Protein AF-A0A956TMK7-F1 (afdb_monomer_lite)

Foldseek 3Di:
DDDQDPVNLVVLLVLLVCLLPPPDPVSNLVSLLVSLVSLCVSVVNPPVSSVVSLVVSLVVCVVVVNPVSSVVSVVSNVVSVVVVVVVVCVVPPPPDPDDPDDDDDDDDDDDDDDDDDDDDDDDDDDDDDDDDDPDPPDDPPDDQFDFFAEKAAEDQDVVVVVCCCCPVLVWDFLAWDDDPPKTKTWTDSDPGHIYIYIHVHDHPAIETETEGQDAVVSVVVVVVVVFDFPDDQDDDQFFTKTWGADPVRRIYMYTYGDPPRDSNVRHDPPPDDD

Sequence (274 aa):
MPTVDEQQKSELMSLTHQAIQADSPEGSQELYRKLVEMLFQICNKNQKEIAAELQNLSKALESLGKDEDAIEFKQRTCAVMLEISMEERRRNRPASPAAVASPPAASPPAASPPAPPAPTTNGARSKIIGTPSQSMETHKHALPFARLVYLYMGTTDYEATLAYYRDVLMGEEVWTFERFGARVTAFMLSHGPLVLISDHRRKASCQPVFEVDDLEDTARRLSQRGWKPVSGPFGTPNGEAYSFEDPSGNLLAIFEADPKSTDRSYFDPTGNDA

Structure (mmCIF, N/CA/C/O backbone):
data_AF-A0A956TMK7-F1
#
_entry.id   AF-A0A956TMK7-F1
#
loop_
_atom_site.group_PDB
_atom_site.id
_atom_site.type_symbol
_atom_site.label_atom_id
_atom_site.label_alt_id
_atom_site.label_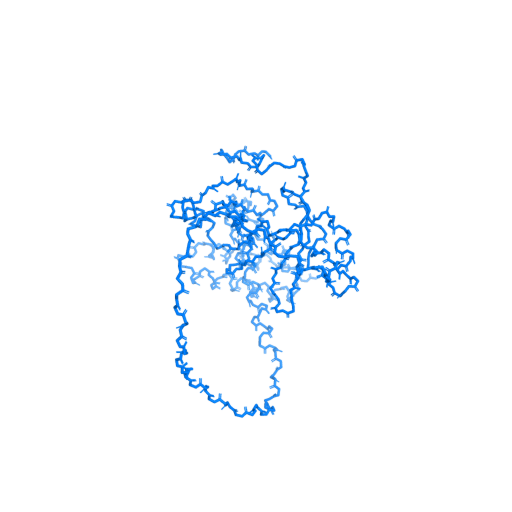comp_id
_atom_site.label_asym_id
_atom_site.label_entity_id
_atom_site.label_seq_id
_atom_site.pdbx_PDB_ins_code
_atom_site.Cartn_x
_atom_site.Cartn_y
_atom_site.Cartn_z
_atom_site.occupancy
_atom_site.B_iso_or_equiv
_atom_site.auth_seq_id
_atom_site.auth_comp_id
_atom_site.auth_asym_id
_atom_site.auth_atom_id
_atom_site.pdbx_PDB_model_num
ATOM 1 N N . MET A 1 1 ? 23.199 19.618 29.679 1.00 46.50 1 MET A N 1
ATOM 2 C CA . MET A 1 1 ? 22.496 19.808 28.393 1.00 46.50 1 MET A CA 1
ATOM 3 C C . MET A 1 1 ? 21.408 20.829 28.638 1.00 46.50 1 MET A C 1
ATOM 5 O O . MET A 1 1 ? 20.827 20.742 29.716 1.00 46.50 1 MET A O 1
ATOM 9 N N . PRO A 1 2 ? 21.212 21.831 27.766 1.00 50.81 2 PRO A N 1
ATOM 10 C CA . PRO A 1 2 ? 20.187 22.839 27.993 1.00 50.81 2 PRO A CA 1
ATOM 11 C C . PRO A 1 2 ? 18.827 22.145 27.909 1.00 50.81 2 PRO A C 1
ATOM 13 O O . PRO A 1 2 ? 18.405 21.695 26.853 1.00 50.81 2 PRO A O 1
ATOM 16 N N . THR A 1 3 ? 18.205 21.946 29.061 1.00 62.75 3 THR A N 1
ATOM 17 C CA . THR A 1 3 ? 16.826 21.479 29.168 1.00 62.75 3 THR A CA 1
ATOM 18 C C . THR A 1 3 ? 15.917 22.636 28.799 1.00 62.75 3 THR A C 1
ATOM 20 O O . THR A 1 3 ? 16.163 23.745 29.274 1.00 62.75 3 THR A O 1
ATOM 23 N N . VAL A 1 4 ? 14.881 22.376 27.999 1.00 73.00 4 VAL A N 1
ATOM 24 C CA . VAL A 1 4 ? 13.831 23.364 27.720 1.00 73.00 4 VAL A CA 1
ATOM 25 C C . VAL A 1 4 ? 13.303 23.889 29.051 1.00 73.00 4 VAL A C 1
ATOM 27 O O . VAL A 1 4 ? 12.909 23.099 29.918 1.00 73.00 4 VAL A O 1
ATOM 30 N N . ASP A 1 5 ? 13.375 25.202 29.249 1.00 84.00 5 ASP A N 1
ATOM 31 C CA . ASP A 1 5 ? 12.935 25.815 30.497 1.00 84.00 5 ASP A CA 1
ATOM 32 C C . ASP A 1 5 ? 11.398 25.879 30.574 1.00 84.00 5 ASP A C 1
ATOM 34 O O . ASP A 1 5 ? 10.683 25.680 29.590 1.00 84.00 5 ASP A O 1
ATOM 38 N N . GLU A 1 6 ? 10.856 26.103 31.772 1.00 83.12 6 GLU A N 1
ATOM 39 C CA . GLU A 1 6 ? 9.399 26.103 31.982 1.00 83.12 6 GLU A CA 1
ATOM 40 C C . GLU A 1 6 ? 8.679 27.221 31.211 1.00 83.12 6 GLU A C 1
ATOM 42 O O . GLU A 1 6 ? 7.515 27.068 30.837 1.00 83.12 6 GLU A O 1
ATOM 47 N N . GLN A 1 7 ? 9.368 28.327 30.916 1.00 86.69 7 GLN A N 1
ATOM 48 C CA . GLN A 1 7 ? 8.795 29.420 30.138 1.00 86.69 7 GLN A CA 1
ATOM 49 C C . GLN A 1 7 ? 8.643 29.011 28.667 1.00 86.69 7 GLN A C 1
ATOM 51 O O . GLN A 1 7 ? 7.569 29.180 28.091 1.00 86.69 7 GLN A O 1
ATOM 56 N N . GLN A 1 8 ? 9.675 28.393 28.094 1.00 89.12 8 GLN A N 1
ATOM 57 C CA . GLN A 1 8 ? 9.670 27.844 26.740 1.00 89.12 8 GLN A CA 1
ATOM 58 C C . GLN A 1 8 ? 8.631 26.730 26.577 1.00 89.12 8 GLN A C 1
ATOM 60 O O . GLN A 1 8 ? 7.925 26.690 25.571 1.00 89.12 8 GLN A O 1
ATOM 65 N N . LYS A 1 9 ? 8.477 25.846 27.572 1.00 86.69 9 LYS A N 1
ATOM 66 C CA . LYS A 1 9 ? 7.430 24.809 27.547 1.00 86.69 9 LYS A CA 1
ATOM 67 C C . LYS A 1 9 ? 6.026 25.403 27.544 1.00 86.69 9 LYS A C 1
ATOM 69 O O . LYS A 1 9 ? 5.170 24.941 26.792 1.00 86.69 9 LYS A O 1
ATOM 74 N N . SER A 1 10 ? 5.789 26.428 28.362 1.00 88.75 10 SER A N 1
ATOM 75 C CA . SER A 1 10 ? 4.505 27.133 28.399 1.00 88.75 10 SER A CA 1
ATOM 76 C C . SER A 1 10 ? 4.195 27.806 27.058 1.00 88.75 10 SER A C 1
ATOM 78 O O . SER A 1 10 ? 3.078 27.709 26.549 1.00 88.75 10 SER A O 1
ATOM 80 N N . GLU A 1 11 ? 5.201 28.419 26.430 1.00 93.06 11 GLU A N 1
ATOM 81 C CA . GLU A 1 11 ? 5.063 29.031 25.108 1.00 93.06 11 GLU A CA 1
ATOM 82 C C . GLU A 1 11 ? 4.776 27.989 24.015 1.00 93.06 11 GLU A C 1
ATOM 84 O O . GLU A 1 11 ? 3.852 28.175 23.221 1.00 93.06 11 GLU A O 1
ATOM 89 N N . LEU A 1 12 ? 5.486 26.854 24.020 1.00 93.50 12 LEU A N 1
ATOM 90 C CA . LEU A 1 12 ? 5.226 25.724 23.122 1.00 93.50 12 LEU A CA 1
ATOM 91 C C . LEU A 1 12 ? 3.801 25.180 23.282 1.00 93.50 12 LEU A C 1
ATOM 93 O O . LEU A 1 12 ? 3.125 24.930 22.283 1.00 93.50 12 LEU A O 1
ATOM 97 N N . MET A 1 13 ? 3.319 25.028 24.517 1.00 91.81 13 MET A N 1
ATOM 98 C CA . MET A 1 13 ? 1.951 24.574 24.789 1.00 91.81 13 MET A CA 1
ATOM 99 C C . MET A 1 13 ? 0.900 25.593 24.346 1.00 91.81 13 MET A C 1
ATOM 101 O O . MET A 1 13 ? -0.109 25.221 23.751 1.00 91.81 13 MET A O 1
ATOM 105 N N . SER A 1 14 ? 1.139 26.884 24.579 1.00 93.50 14 SER A N 1
ATOM 106 C CA . SER A 1 14 ? 0.247 27.951 24.116 1.00 93.50 14 SER A CA 1
ATOM 107 C C . SER A 1 14 ? 0.130 27.956 22.592 1.00 93.50 14 SER A C 1
ATOM 109 O O . SER A 1 14 ? -0.973 27.997 22.046 1.00 93.50 14 SER A O 1
ATOM 111 N N . LEU A 1 15 ? 1.263 27.846 21.898 1.00 93.81 15 LEU A N 1
ATOM 112 C CA . LEU A 1 15 ? 1.305 27.806 20.443 1.00 93.81 15 LEU A CA 1
ATOM 113 C C . LEU A 1 15 ? 0.659 26.526 19.891 1.00 93.81 15 LEU A C 1
ATOM 115 O O . LEU A 1 15 ? -0.049 26.584 18.891 1.00 93.81 15 LEU A O 1
ATOM 119 N N . THR A 1 16 ? 0.834 25.398 20.583 1.00 93.25 16 THR A N 1
ATOM 120 C CA . THR A 1 16 ? 0.148 24.132 20.285 1.00 93.25 16 THR A CA 1
ATOM 121 C C . THR A 1 16 ? -1.368 24.308 20.321 1.00 93.25 16 THR A C 1
ATOM 123 O O . THR A 1 16 ? -2.051 23.976 19.355 1.00 93.25 16 THR A O 1
ATOM 126 N N . HIS A 1 17 ? -1.904 24.887 21.398 1.00 91.94 17 HIS A N 1
ATOM 127 C CA . HIS A 1 17 ? -3.341 25.124 21.521 1.00 91.94 17 HIS A CA 1
ATOM 128 C C . HIS A 1 17 ? -3.877 26.082 20.457 1.00 91.94 17 HIS A C 1
ATOM 130 O O . HIS A 1 17 ? -4.931 25.813 19.886 1.00 91.94 17 HIS A O 1
ATOM 136 N N . GLN A 1 18 ? -3.146 27.157 20.150 1.00 93.06 18 GLN A N 1
ATOM 137 C CA . GLN A 1 18 ? -3.527 28.086 19.084 1.00 93.06 18 GLN A CA 1
ATOM 138 C C . GLN A 1 18 ? -3.536 27.406 17.710 1.00 93.06 18 GLN A C 1
ATOM 140 O O . GLN A 1 18 ? -4.441 27.657 16.923 1.00 93.06 18 GLN A O 1
ATOM 145 N N . ALA A 1 19 ? -2.557 26.540 17.424 1.00 92.44 19 ALA A N 1
ATOM 146 C CA . ALA A 1 19 ? -2.473 25.828 16.150 1.00 92.44 19 ALA A CA 1
ATOM 147 C C . ALA A 1 19 ? -3.656 24.871 15.942 1.00 92.44 19 ALA A C 1
ATOM 149 O O . ALA A 1 19 ? -4.207 24.809 14.844 1.00 92.44 19 ALA A O 1
ATOM 150 N N . ILE A 1 20 ? -4.061 24.171 17.006 1.00 90.62 20 ILE A N 1
ATOM 151 C CA . ILE A 1 20 ? -5.209 23.252 17.003 1.00 90.62 20 ILE A CA 1
ATOM 152 C C . ILE A 1 20 ? -6.533 24.017 16.867 1.00 90.62 20 ILE A C 1
ATOM 154 O O . ILE A 1 20 ? -7.428 23.591 16.151 1.00 90.62 20 ILE A O 1
ATOM 158 N N . GLN A 1 21 ? -6.670 25.156 17.550 1.00 90.44 21 GLN A N 1
ATOM 159 C CA . GLN A 1 21 ? -7.917 25.932 17.589 1.00 90.44 21 GLN A CA 1
ATOM 160 C C . GLN A 1 21 ? -8.043 26.974 16.471 1.00 90.44 21 GLN A C 1
ATOM 162 O O . GLN A 1 21 ? -8.966 27.783 16.500 1.00 90.44 21 GLN A O 1
ATOM 167 N N . ALA A 1 22 ? -7.113 27.012 15.519 1.00 91.75 22 ALA A N 1
ATOM 168 C CA . ALA A 1 22 ? -7.132 28.015 14.468 1.00 91.75 22 ALA A CA 1
ATOM 169 C C . ALA A 1 22 ? -8.353 27.842 13.547 1.00 91.75 22 ALA A C 1
ATOM 171 O O . ALA A 1 22 ? -8.587 26.770 12.996 1.00 91.75 22 ALA A O 1
ATOM 172 N N . ASP A 1 23 ? -9.081 28.937 13.317 1.00 84.12 23 ASP A N 1
ATOM 173 C CA . ASP A 1 23 ? -10.310 28.943 12.510 1.00 84.12 23 ASP A CA 1
ATOM 174 C C . ASP A 1 23 ? -10.067 28.704 11.008 1.00 84.12 23 ASP A C 1
ATOM 176 O O . ASP A 1 23 ? -11.007 28.439 10.255 1.00 84.12 23 ASP A O 1
ATOM 180 N N . SER A 1 24 ? -8.817 28.827 10.544 1.00 89.00 24 SER A N 1
ATOM 181 C CA . SER A 1 24 ? -8.447 28.618 9.144 1.00 89.00 24 SER A CA 1
ATOM 182 C C . SER A 1 24 ? -7.325 27.584 8.987 1.00 89.00 24 SER A C 1
ATOM 184 O O . SER A 1 24 ? -6.360 27.595 9.758 1.00 89.00 24 SER A O 1
ATOM 186 N N . PRO A 1 25 ? -7.386 26.724 7.948 1.00 80.00 25 PRO A N 1
ATOM 187 C CA . PRO A 1 25 ? -6.325 25.756 7.666 1.00 80.00 25 PRO A CA 1
ATOM 188 C C . PRO A 1 25 ? -4.955 26.407 7.436 1.00 80.00 25 PRO A C 1
ATOM 190 O O . PRO A 1 25 ? -3.936 25.875 7.870 1.00 80.00 25 PRO A O 1
ATOM 193 N N . GLU A 1 26 ? -4.933 27.574 6.787 1.00 85.75 26 GLU A N 1
ATOM 194 C CA . GLU A 1 26 ? -3.714 28.347 6.522 1.00 85.75 26 GLU A CA 1
ATOM 195 C C . GLU A 1 26 ? -3.113 28.909 7.821 1.00 85.75 26 GLU A C 1
ATOM 197 O O . GLU A 1 26 ? -1.905 28.812 8.035 1.00 85.75 26 GLU A O 1
ATOM 202 N N . GLY A 1 27 ? -3.952 29.427 8.727 1.00 87.25 27 GLY A N 1
ATOM 203 C CA . GLY A 1 27 ? -3.519 29.912 10.038 1.00 87.25 27 GLY A CA 1
ATOM 204 C C . GLY A 1 27 ? -3.013 28.785 10.941 1.00 87.25 27 GLY A C 1
ATOM 205 O O . GLY A 1 27 ? -1.980 28.938 11.591 1.00 87.25 27 GLY A O 1
ATOM 206 N N . SER A 1 28 ? -3.688 27.631 10.927 1.00 89.12 28 SER A N 1
ATOM 207 C CA . SER A 1 28 ? -3.240 26.423 11.630 1.00 89.12 28 SER A CA 1
ATOM 208 C C . SER A 1 28 ? -1.861 25.977 11.135 1.00 89.12 28 SER A C 1
ATOM 210 O O . SER A 1 28 ? -0.943 25.774 11.933 1.00 89.12 28 SER A O 1
ATOM 212 N N . GLN A 1 29 ? -1.676 25.896 9.812 1.00 88.56 29 GLN A N 1
ATOM 213 C CA . GLN A 1 29 ? -0.410 25.480 9.207 1.00 88.56 29 GLN A CA 1
ATOM 214 C C . GLN A 1 29 ? 0.745 26.428 9.564 1.00 88.56 29 GLN A C 1
ATOM 216 O O . GLN A 1 29 ? 1.825 25.952 9.920 1.00 88.56 29 GLN A O 1
ATOM 221 N N . GLU A 1 30 ? 0.523 27.744 9.536 1.00 93.00 30 GLU A N 1
ATOM 222 C CA . GLU A 1 30 ? 1.529 28.740 9.930 1.00 93.00 30 GLU A CA 1
ATOM 223 C C . GLU A 1 30 ? 1.938 28.588 11.406 1.00 93.00 30 GLU A C 1
ATOM 225 O O . GLU A 1 30 ? 3.121 28.645 11.747 1.00 93.00 30 GLU A O 1
ATOM 230 N N . LEU A 1 31 ? 0.979 28.321 12.298 1.00 93.81 31 LEU A N 1
ATOM 231 C CA . LEU A 1 31 ? 1.248 28.126 13.725 1.00 93.81 31 LEU A CA 1
ATOM 232 C C . LEU A 1 31 ? 2.011 26.823 14.003 1.00 93.81 31 LEU A C 1
ATOM 234 O O . LEU A 1 31 ? 2.963 26.834 14.787 1.00 93.81 31 LEU A O 1
ATOM 238 N N . TYR A 1 32 ? 1.671 25.724 13.321 1.00 94.50 32 TYR A N 1
ATOM 239 C CA . TYR A 1 32 ? 2.450 24.483 13.389 1.00 94.50 32 TYR A CA 1
ATOM 240 C C . TYR A 1 32 ? 3.869 24.667 12.850 1.00 94.50 32 TYR A C 1
ATOM 242 O O . TYR A 1 32 ? 4.825 24.142 13.427 1.00 94.50 32 TYR A O 1
ATOM 250 N N . ARG A 1 33 ? 4.028 25.442 11.773 1.00 94.00 33 ARG A N 1
ATOM 251 C CA . ARG A 1 33 ? 5.341 25.785 11.226 1.00 94.00 33 ARG A CA 1
ATOM 252 C C . ARG A 1 33 ? 6.178 26.569 12.225 1.00 94.00 33 ARG A C 1
ATOM 254 O O . ARG A 1 33 ? 7.297 26.158 12.533 1.00 94.00 33 ARG A O 1
ATOM 261 N N . LYS A 1 34 ? 5.606 27.621 12.808 1.00 94.94 34 LYS A N 1
ATOM 262 C CA . LYS A 1 34 ? 6.251 28.419 13.852 1.00 94.94 34 LYS A CA 1
ATOM 263 C C . LYS A 1 34 ? 6.650 27.569 15.063 1.00 94.94 34 LYS A C 1
ATOM 265 O O . LYS A 1 34 ? 7.736 27.757 15.606 1.00 94.94 34 LYS A O 1
ATOM 270 N N . LEU A 1 35 ? 5.815 26.606 15.458 1.00 95.12 35 LEU A N 1
ATOM 271 C CA . LEU A 1 35 ? 6.100 25.687 16.563 1.00 95.12 35 LEU A CA 1
ATOM 272 C C . LEU A 1 35 ? 7.316 24.803 16.283 1.00 95.12 35 LEU A C 1
ATOM 274 O O . LEU A 1 35 ? 8.222 24.712 17.111 1.00 95.12 35 LEU A O 1
ATOM 278 N N . VAL A 1 36 ? 7.361 24.181 15.106 1.00 93.25 36 VAL A N 1
ATOM 279 C CA . VAL A 1 36 ? 8.477 23.313 14.710 1.00 93.25 36 VAL A CA 1
ATOM 280 C C . VAL A 1 36 ? 9.770 24.117 14.535 1.00 93.25 36 VAL A C 1
ATOM 282 O O . VAL A 1 36 ? 10.836 23.667 14.952 1.00 93.25 36 VAL A O 1
ATOM 285 N N . GLU A 1 37 ? 9.699 25.329 13.983 1.00 92.12 37 GLU A N 1
ATOM 286 C CA . GLU A 1 37 ? 10.855 26.225 13.869 1.00 92.12 37 GLU A CA 1
ATOM 287 C C . GLU A 1 37 ? 11.390 26.655 15.243 1.00 92.12 37 GLU A C 1
ATOM 289 O O . GLU A 1 37 ? 12.605 26.653 15.459 1.00 92.12 37 GLU A O 1
ATOM 294 N N . MET A 1 38 ? 10.504 26.944 16.199 1.00 92.56 38 MET A N 1
ATOM 295 C CA . MET A 1 38 ? 10.885 27.252 17.578 1.00 92.56 38 MET A CA 1
ATOM 296 C C . MET A 1 38 ? 11.563 26.053 18.258 1.00 92.56 38 MET A C 1
ATOM 298 O O . MET A 1 38 ? 12.603 26.215 18.895 1.00 92.56 38 MET A O 1
ATOM 302 N N . LEU A 1 39 ? 11.058 24.833 18.047 1.00 91.94 39 LEU A N 1
ATOM 303 C CA . LEU A 1 39 ? 11.711 23.606 18.520 1.00 91.94 39 LEU A CA 1
ATOM 304 C C . LEU A 1 39 ? 13.085 23.386 17.877 1.00 91.94 39 LEU A C 1
ATOM 306 O O . LEU A 1 39 ? 14.032 23.017 18.571 1.00 91.94 39 LEU A O 1
ATOM 310 N N . PHE A 1 40 ? 13.241 23.661 16.578 1.00 90.12 40 PHE A N 1
ATOM 311 C CA . PHE A 1 40 ? 14.553 23.604 15.927 1.00 90.12 40 PHE A CA 1
ATOM 312 C C . PHE A 1 40 ? 15.558 24.570 16.563 1.00 90.12 40 PHE A C 1
ATOM 314 O O . PHE A 1 40 ? 16.737 24.225 16.659 1.00 90.12 40 PHE A O 1
ATOM 321 N N . GLN A 1 41 ? 15.115 25.749 17.003 1.00 89.81 41 GLN A N 1
ATOM 322 C CA . GLN A 1 41 ? 15.971 26.719 17.687 1.00 89.81 41 GLN A CA 1
ATOM 323 C C . GLN A 1 41 ? 16.325 26.267 19.107 1.00 89.81 41 GLN A C 1
ATOM 325 O O . GLN A 1 41 ? 17.506 26.214 19.446 1.00 89.81 41 GLN A O 1
ATOM 330 N N . ILE A 1 42 ? 15.324 25.894 19.910 1.00 89.44 42 ILE A N 1
ATOM 331 C CA . ILE A 1 42 ? 15.502 25.494 21.315 1.00 89.44 42 ILE A CA 1
ATOM 332 C C . ILE A 1 42 ? 16.393 24.251 21.422 1.00 89.44 42 ILE A C 1
ATOM 334 O O . ILE A 1 42 ? 17.333 24.220 22.212 1.00 89.44 42 ILE A O 1
ATOM 338 N N . CYS A 1 43 ? 16.142 23.246 20.584 1.00 88.38 43 CYS A N 1
ATOM 339 C CA . CYS A 1 43 ? 16.874 21.981 20.591 1.00 88.38 43 CYS A CA 1
ATOM 340 C C . CYS A 1 43 ? 18.131 22.005 19.704 1.00 88.38 43 CYS A C 1
ATOM 342 O O . CYS A 1 43 ? 18.702 20.953 19.421 1.00 88.38 43 CYS A O 1
ATOM 344 N N . ASN A 1 44 ? 18.540 23.170 19.183 1.00 87.38 44 ASN A N 1
ATOM 345 C CA . ASN A 1 44 ? 19.692 23.322 18.283 1.00 87.38 44 ASN A CA 1
ATOM 346 C C . ASN A 1 44 ? 19.713 22.288 17.131 1.00 87.38 44 ASN A C 1
ATOM 348 O O . ASN A 1 44 ? 20.730 21.654 16.841 1.00 87.38 44 ASN A O 1
ATOM 352 N N . LYS A 1 45 ? 18.549 22.066 16.510 1.00 83.25 45 LYS A N 1
ATOM 353 C CA . LYS A 1 45 ? 18.297 21.066 15.457 1.00 83.25 45 LYS A CA 1
ATOM 354 C C . LYS A 1 45 ? 18.614 19.606 15.833 1.00 83.25 45 LYS A C 1
ATOM 356 O O . LYS A 1 45 ? 18.670 18.746 14.949 1.00 83.25 45 LYS A O 1
ATOM 361 N N . ASN A 1 46 ? 18.782 19.288 17.117 1.00 88.56 46 ASN A N 1
ATOM 362 C CA . ASN A 1 46 ? 18.957 17.920 17.591 1.00 88.56 46 ASN A CA 1
ATOM 363 C C . ASN A 1 46 ? 17.638 17.144 17.466 1.00 88.56 46 ASN A C 1
ATOM 365 O O . ASN A 1 46 ? 16.721 17.299 18.269 1.00 88.56 46 ASN A O 1
ATOM 369 N N . GLN A 1 47 ? 17.568 16.262 16.469 1.00 86.06 47 GLN A N 1
ATOM 370 C CA . GLN A 1 47 ? 16.374 15.474 16.144 1.00 86.06 47 GLN A CA 1
ATOM 371 C C . GLN A 1 47 ? 15.836 14.668 17.333 1.00 86.06 47 GLN A C 1
ATOM 373 O O . GLN A 1 47 ? 14.627 14.517 17.481 1.00 86.06 47 GLN A O 1
ATOM 378 N N . LYS A 1 48 ? 16.723 14.171 18.205 1.00 88.62 48 LYS A N 1
ATOM 379 C CA . LYS A 1 48 ? 16.320 13.382 19.373 1.00 88.62 48 LYS A CA 1
ATOM 380 C C . LYS A 1 48 ? 15.619 14.242 20.424 1.00 88.62 48 LYS A C 1
ATOM 382 O O . LYS A 1 48 ? 14.650 13.791 21.025 1.00 88.62 48 LYS A O 1
ATOM 387 N N . GLU A 1 49 ? 16.112 15.456 20.646 1.00 89.00 49 GLU A N 1
ATOM 388 C CA . GLU A 1 49 ? 15.526 16.401 21.604 1.00 89.00 49 GLU A CA 1
ATOM 389 C C . GLU A 1 49 ? 14.195 16.947 21.079 1.00 89.00 49 GLU A C 1
ATOM 391 O O . GLU A 1 49 ? 13.217 16.978 21.815 1.00 89.00 49 GLU A O 1
ATOM 396 N N . ILE A 1 50 ? 14.114 17.244 19.781 1.00 89.69 50 ILE A N 1
ATOM 397 C CA . ILE A 1 50 ? 12.874 17.699 19.134 1.00 89.69 50 ILE A CA 1
ATOM 398 C C . ILE A 1 50 ? 11.786 16.633 19.231 1.00 89.69 50 ILE A C 1
ATOM 400 O O . ILE A 1 50 ? 10.660 16.932 19.620 1.00 89.69 50 ILE A O 1
ATOM 404 N N . ALA A 1 51 ? 12.119 15.377 18.920 1.00 88.94 51 ALA A N 1
ATOM 405 C CA . ALA A 1 51 ? 11.178 14.271 19.047 1.00 88.94 51 ALA A CA 1
ATOM 406 C C . ALA A 1 51 ? 10.710 14.085 20.499 1.00 88.94 51 ALA A C 1
ATOM 408 O O . ALA A 1 51 ? 9.532 13.816 20.734 1.00 88.94 51 ALA A O 1
ATOM 409 N N . ALA A 1 52 ? 11.611 14.254 21.474 1.00 91.25 52 ALA A N 1
ATOM 410 C CA . ALA A 1 52 ? 11.260 14.176 22.887 1.00 91.25 52 ALA A CA 1
ATOM 411 C C . ALA A 1 52 ? 10.287 15.292 23.296 1.00 91.25 52 ALA A C 1
ATOM 413 O O . ALA A 1 52 ? 9.296 15.009 23.965 1.00 91.25 52 ALA A O 1
ATOM 414 N N . GLU A 1 53 ? 10.512 16.531 22.854 1.00 92.12 53 GLU A N 1
ATOM 415 C CA . GLU A 1 53 ? 9.623 17.644 23.195 1.00 92.12 53 GLU A CA 1
ATOM 416 C C . GLU A 1 53 ? 8.270 17.567 22.487 1.00 92.12 53 GLU A C 1
ATOM 418 O O . GLU A 1 53 ? 7.240 17.760 23.128 1.00 92.12 53 GLU A O 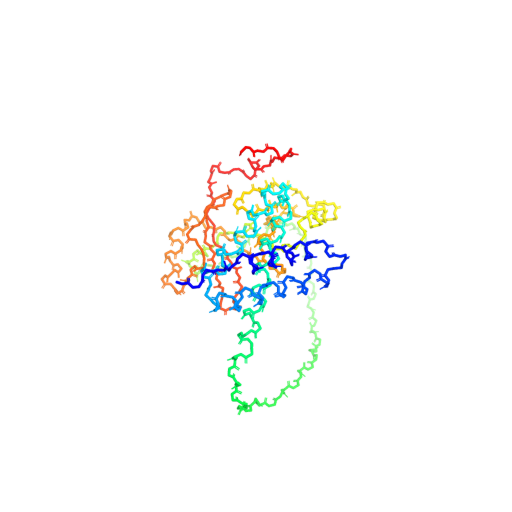1
ATOM 423 N N . LEU A 1 54 ? 8.223 17.176 21.211 1.00 93.56 54 LEU A N 1
ATOM 424 C CA . LEU A 1 54 ? 6.953 16.899 20.528 1.00 93.56 54 LEU A CA 1
ATOM 425 C C . LEU A 1 54 ? 6.153 15.805 21.249 1.00 93.56 54 LEU A C 1
ATOM 427 O O . LEU A 1 54 ? 4.940 15.926 21.426 1.00 93.56 54 LEU A O 1
ATOM 431 N N . GLN A 1 55 ? 6.833 14.760 21.726 1.00 93.38 55 GLN A N 1
ATOM 432 C CA . GLN A 1 55 ? 6.198 13.708 22.511 1.00 93.38 55 GLN A CA 1
ATOM 433 C C . GLN A 1 55 ? 5.687 14.219 23.869 1.00 93.38 55 GLN A C 1
ATOM 435 O O . GLN A 1 55 ? 4.639 13.759 24.326 1.00 93.38 55 GLN A O 1
ATOM 440 N N . ASN A 1 56 ? 6.391 15.156 24.511 1.00 93.25 56 ASN A N 1
ATOM 441 C CA . ASN A 1 56 ? 5.953 15.780 25.763 1.00 93.25 56 ASN A CA 1
ATOM 442 C C . ASN A 1 56 ? 4.708 16.650 25.557 1.00 93.25 56 ASN A C 1
ATOM 444 O O . ASN A 1 56 ? 3.743 16.505 26.305 1.00 93.25 56 ASN A O 1
ATOM 448 N N . LEU A 1 57 ? 4.701 17.502 24.527 1.00 93.12 57 LEU A N 1
ATOM 449 C CA . LEU A 1 57 ? 3.556 18.356 24.179 1.00 93.12 57 LEU A CA 1
ATOM 450 C C . LEU A 1 57 ? 2.322 17.513 23.855 1.00 93.12 57 LEU A C 1
ATOM 452 O O . LEU A 1 57 ? 1.227 17.770 24.350 1.00 93.12 57 LEU A O 1
ATOM 456 N N . SER A 1 58 ? 2.515 16.435 23.100 1.00 93.38 58 SER A N 1
ATOM 457 C CA . SER A 1 58 ? 1.444 15.489 22.827 1.00 93.38 58 SER A CA 1
ATOM 458 C C . SER A 1 58 ? 0.905 14.816 24.093 1.00 93.38 58 SER A C 1
ATOM 460 O O . SER A 1 58 ? -0.308 14.698 24.231 1.00 93.38 58 SER A O 1
ATOM 462 N N . LYS A 1 59 ? 1.769 14.371 25.012 1.00 93.06 59 LYS A N 1
ATOM 463 C CA . LYS A 1 59 ? 1.320 13.779 26.283 1.00 93.06 59 LYS A CA 1
ATOM 464 C C . LYS A 1 59 ? 0.580 14.791 27.152 1.00 93.06 59 LYS A C 1
ATOM 466 O O . LYS A 1 59 ? -0.330 14.417 27.884 1.00 93.06 59 LYS A O 1
ATOM 471 N N . ALA A 1 60 ? 0.956 16.067 27.078 1.00 91.38 60 ALA A N 1
ATOM 472 C CA . ALA A 1 60 ? 0.237 17.128 27.767 1.00 91.38 60 ALA A CA 1
ATOM 473 C C . ALA A 1 60 ? -1.189 17.284 27.211 1.00 91.38 60 ALA A C 1
ATOM 475 O O . ALA A 1 60 ? -2.123 17.392 28.001 1.00 91.38 60 ALA A O 1
ATOM 476 N N . LEU A 1 61 ? -1.383 17.198 25.890 1.00 90.81 61 LEU A N 1
ATOM 477 C CA . LEU A 1 61 ? -2.718 17.181 25.274 1.00 90.81 61 LEU A CA 1
ATOM 478 C C . LEU A 1 61 ? -3.555 15.969 25.723 1.00 90.81 61 LEU A C 1
ATOM 480 O O . LEU A 1 61 ? -4.689 16.152 26.162 1.00 90.81 61 LEU A O 1
ATOM 484 N N . GLU A 1 62 ? -2.975 14.765 25.714 1.00 91.75 62 GLU A N 1
ATOM 485 C CA . GLU A 1 62 ? -3.623 13.537 26.219 1.00 91.75 62 GLU A CA 1
ATOM 486 C C . GLU A 1 62 ? -4.018 13.693 27.703 1.00 91.75 62 GLU A C 1
ATOM 488 O O . GLU A 1 62 ? -5.137 13.384 28.104 1.00 91.75 62 GLU A O 1
ATOM 493 N N . SER A 1 63 ? -3.147 14.280 28.535 1.00 92.44 63 SER A N 1
ATOM 494 C CA . SER A 1 63 ? -3.443 14.515 29.959 1.00 92.44 63 SER A CA 1
ATOM 495 C C . SER A 1 63 ? -4.581 15.513 30.209 1.00 92.44 63 SER A C 1
ATOM 497 O O . SER A 1 63 ? -5.196 15.495 31.275 1.00 92.44 63 SER A O 1
ATOM 499 N N . LEU A 1 64 ? -4.876 16.369 29.226 1.00 89.62 64 LEU A N 1
ATOM 500 C CA . LEU A 1 64 ? -6.006 17.297 29.241 1.00 89.62 64 LEU A CA 1
ATOM 501 C C . LEU A 1 64 ? -7.295 16.658 28.692 1.00 89.62 64 LEU A C 1
ATOM 503 O O . LEU A 1 64 ? -8.305 17.351 28.574 1.00 89.62 64 LEU A O 1
ATOM 507 N N . GLY A 1 65 ? -7.272 15.362 28.354 1.00 87.94 65 GLY A N 1
ATOM 508 C CA . GLY A 1 65 ? -8.395 14.634 27.759 1.00 87.94 65 GLY A CA 1
ATOM 509 C C . GLY A 1 65 ? -8.652 15.007 26.299 1.00 87.94 65 GLY A C 1
ATOM 510 O O . GLY A 1 65 ? -9.767 14.847 25.808 1.00 87.94 65 GLY A O 1
ATOM 511 N N . LYS A 1 66 ? -7.646 15.567 25.619 1.00 88.69 66 LYS A N 1
ATOM 512 C CA . LYS A 1 66 ? -7.726 16.029 24.231 1.00 88.69 66 LYS A CA 1
ATOM 513 C C . LYS A 1 66 ? -7.009 15.044 23.309 1.00 88.69 66 LYS A C 1
ATOM 515 O O . LYS A 1 66 ? -6.023 15.389 22.660 1.00 88.69 66 LYS A O 1
ATOM 520 N N . ASP A 1 67 ? -7.482 13.803 23.295 1.00 86.94 67 ASP A N 1
ATOM 521 C CA . ASP A 1 67 ? -6.812 12.703 22.591 1.00 86.94 67 ASP A CA 1
ATOM 522 C C . ASP A 1 67 ? -6.802 12.905 21.066 1.00 86.94 67 ASP A C 1
ATOM 524 O O . ASP A 1 67 ? -5.767 12.717 20.425 1.00 86.94 67 ASP A O 1
ATOM 528 N N . GLU A 1 68 ? -7.908 13.391 20.495 1.00 84.88 68 GLU A N 1
ATOM 529 C CA . GLU A 1 68 ? -7.998 13.755 19.072 1.00 84.88 68 GLU A CA 1
ATOM 530 C C . GLU A 1 68 ? -7.028 14.893 18.714 1.00 84.88 68 GLU A C 1
ATOM 532 O O . GLU A 1 68 ? -6.259 14.782 17.757 1.00 84.88 68 GLU A O 1
ATOM 537 N N . ASP A 1 69 ? -6.968 15.944 19.544 1.00 89.81 69 ASP A N 1
ATOM 538 C CA . ASP A 1 69 ? -6.022 17.052 19.363 1.00 89.81 69 ASP A CA 1
ATOM 539 C C . ASP A 1 69 ? -4.564 16.554 19.424 1.00 89.81 69 ASP A C 1
ATOM 541 O O . ASP A 1 69 ? -3.694 17.068 18.720 1.00 89.81 69 ASP A O 1
ATOM 545 N N . ALA A 1 70 ? -4.269 15.555 20.266 1.00 87.38 70 ALA A N 1
ATOM 546 C CA . ALA A 1 70 ? -2.940 14.960 20.378 1.00 87.38 70 ALA A CA 1
ATOM 547 C C . ALA A 1 70 ? -2.560 14.153 19.127 1.00 87.38 70 ALA A C 1
ATOM 549 O O . ALA A 1 70 ? -1.407 14.204 18.688 1.00 87.38 70 ALA A O 1
ATOM 550 N N . ILE A 1 71 ? -3.513 13.425 18.537 1.00 84.75 71 ILE A N 1
ATOM 551 C CA . ILE A 1 71 ? -3.324 12.702 17.273 1.00 84.75 71 ILE A CA 1
ATOM 552 C C . ILE A 1 71 ? -3.098 13.695 16.131 1.00 84.75 71 ILE A C 1
ATOM 554 O O . ILE A 1 71 ? -2.104 13.565 15.407 1.00 84.75 71 ILE A O 1
ATOM 558 N N . GLU A 1 72 ? -3.947 14.719 16.006 1.00 87.12 72 GLU A N 1
ATOM 559 C CA . GLU A 1 72 ? -3.781 15.761 14.990 1.00 87.12 72 GLU A CA 1
ATOM 560 C C . GLU A 1 72 ? -2.438 16.482 15.161 1.00 87.12 72 GLU A C 1
ATOM 562 O O . GLU A 1 72 ? -1.681 16.629 14.198 1.00 87.12 72 GLU A O 1
ATOM 567 N N . PHE A 1 73 ? -2.074 16.852 16.392 1.00 93.06 73 PHE A N 1
ATOM 568 C CA . PHE A 1 73 ? -0.785 17.467 16.693 1.00 93.06 73 PHE A CA 1
ATOM 569 C C . PHE A 1 73 ? 0.394 16.603 16.223 1.00 93.06 73 PHE A C 1
ATOM 571 O O . PHE A 1 73 ? 1.297 17.121 15.556 1.00 93.06 73 PHE A O 1
ATOM 578 N N . LYS A 1 74 ? 0.391 15.288 16.500 1.00 91.50 74 LYS A N 1
ATOM 579 C CA . LYS A 1 74 ? 1.438 14.355 16.032 1.00 91.50 74 LYS A CA 1
ATOM 580 C C . LYS A 1 74 ? 1.524 14.325 14.502 1.00 91.50 74 LYS A C 1
ATOM 582 O O . LYS A 1 74 ? 2.622 14.375 13.946 1.00 91.50 74 LYS A O 1
ATOM 587 N N . GLN A 1 75 ? 0.385 14.260 13.812 1.00 89.00 75 GLN A N 1
ATOM 588 C CA . GLN A 1 75 ? 0.337 14.203 12.348 1.00 89.00 75 GLN A CA 1
ATOM 589 C C . GLN A 1 75 ? 0.826 15.511 11.707 1.00 89.00 75 GLN A C 1
ATOM 591 O O . GLN A 1 75 ? 1.693 15.490 10.828 1.00 89.00 75 GLN A O 1
ATOM 596 N N . ARG A 1 76 ? 0.315 16.656 12.176 1.00 90.50 76 ARG A N 1
ATOM 597 C CA . ARG A 1 76 ? 0.635 17.993 11.653 1.00 90.50 76 ARG A CA 1
ATOM 598 C C . ARG A 1 76 ? 2.097 18.354 11.863 1.00 90.50 76 ARG A C 1
ATOM 600 O O . ARG A 1 76 ? 2.762 18.784 10.922 1.00 90.50 76 ARG A O 1
ATOM 607 N N . THR A 1 77 ? 2.628 18.125 13.063 1.00 91.69 77 THR A N 1
ATOM 608 C CA . THR A 1 77 ? 4.043 18.404 13.357 1.00 91.69 77 THR A CA 1
ATOM 609 C C . THR A 1 77 ? 4.983 17.515 12.541 1.00 91.69 77 THR A C 1
ATOM 611 O O . THR A 1 77 ? 5.996 18.003 12.042 1.00 91.69 77 THR A O 1
ATOM 614 N N . CYS A 1 78 ? 4.625 16.247 12.302 1.00 88.81 78 CYS A N 1
ATOM 615 C CA . CYS A 1 78 ? 5.376 15.354 11.416 1.00 88.81 78 CYS A CA 1
ATOM 616 C C . CYS A 1 78 ? 5.385 15.848 9.958 1.00 88.81 78 CYS A C 1
ATOM 618 O O . CYS A 1 78 ? 6.447 15.929 9.335 1.00 88.81 78 CYS A O 1
ATOM 620 N N . ALA A 1 79 ? 4.222 16.239 9.427 1.00 86.31 79 ALA A N 1
ATOM 621 C CA . ALA A 1 79 ? 4.104 16.773 8.071 1.00 86.31 79 ALA A CA 1
ATOM 622 C C . ALA A 1 79 ? 4.949 18.046 7.879 1.00 86.31 79 ALA A C 1
ATOM 624 O O . ALA A 1 79 ? 5.720 18.140 6.923 1.00 86.31 79 ALA A O 1
ATOM 625 N N . VAL A 1 80 ? 4.872 18.981 8.829 1.00 90.06 80 VAL A N 1
ATOM 626 C CA . VAL A 1 80 ? 5.634 20.238 8.808 1.00 90.06 80 VAL A CA 1
ATOM 627 C C . VAL A 1 80 ? 7.142 19.998 8.935 1.00 90.06 80 VAL A C 1
ATOM 629 O O . VAL A 1 80 ? 7.926 20.605 8.205 1.00 90.06 80 VAL A O 1
ATOM 632 N N . MET A 1 81 ? 7.585 19.080 9.802 1.00 90.06 81 MET A N 1
ATOM 633 C CA . MET A 1 81 ? 9.008 18.716 9.893 1.00 90.06 81 MET A CA 1
ATOM 634 C C . MET A 1 81 ? 9.552 18.170 8.566 1.00 90.06 81 MET A C 1
ATOM 636 O O . MET A 1 81 ? 10.672 18.506 8.167 1.00 90.06 81 MET A O 1
ATOM 640 N N . LEU A 1 82 ? 8.772 17.338 7.866 1.00 85.69 82 LEU A N 1
ATOM 641 C CA . LEU A 1 82 ? 9.147 16.820 6.550 1.00 85.69 82 LEU A CA 1
ATOM 642 C C . LEU A 1 82 ? 9.218 17.936 5.506 1.00 85.69 82 LEU A C 1
ATOM 644 O O . LEU A 1 82 ? 10.176 17.968 4.732 1.00 85.69 82 LEU A O 1
ATOM 648 N N . GLU A 1 83 ? 8.251 18.852 5.506 1.00 88.31 83 GLU A N 1
ATOM 649 C CA . GLU A 1 83 ? 8.220 20.008 4.609 1.00 88.31 83 GLU A CA 1
ATOM 650 C C . GLU A 1 83 ? 9.466 20.887 4.788 1.00 88.31 83 GLU A C 1
ATOM 652 O O . GLU A 1 83 ? 10.218 21.085 3.829 1.00 88.31 83 GLU A O 1
ATOM 657 N N . ILE A 1 84 ? 9.776 21.295 6.024 1.00 86.00 84 ILE A N 1
ATOM 658 C CA . ILE A 1 84 ? 10.967 22.101 6.338 1.00 86.00 84 ILE A CA 1
ATOM 659 C C . ILE A 1 84 ? 12.253 21.362 5.929 1.00 86.00 84 ILE A C 1
ATOM 661 O O . ILE A 1 84 ? 13.139 21.943 5.299 1.00 86.00 84 ILE A O 1
ATOM 665 N N . SER A 1 85 ? 12.352 20.055 6.202 1.00 83.38 85 SER A N 1
ATOM 666 C CA . SER A 1 85 ? 13.503 19.236 5.789 1.00 83.38 85 SER A CA 1
ATOM 667 C C . SER A 1 85 ? 13.660 19.145 4.264 1.00 83.38 85 SER A C 1
ATOM 669 O O . SER A 1 85 ? 14.780 19.106 3.738 1.00 83.38 85 SER A O 1
ATOM 671 N N . MET A 1 86 ? 12.555 19.062 3.520 1.00 81.81 86 MET A N 1
ATOM 672 C CA . MET A 1 86 ? 12.580 19.046 2.056 1.00 81.81 86 MET A CA 1
ATOM 673 C C . MET A 1 86 ? 12.967 20.413 1.487 1.00 81.81 86 MET A C 1
ATOM 675 O O . MET A 1 86 ? 13.742 20.475 0.531 1.00 81.81 86 MET A O 1
ATOM 679 N N . GLU A 1 87 ? 12.481 21.504 2.075 1.00 86.19 87 GLU A N 1
ATOM 680 C CA . GLU A 1 87 ? 12.852 22.868 1.698 1.00 86.19 87 GLU A CA 1
ATOM 681 C C . GLU A 1 87 ? 14.331 23.167 1.958 1.00 86.19 87 GLU A C 1
ATOM 683 O O . GLU A 1 87 ? 15.004 23.700 1.073 1.00 86.19 87 GLU A O 1
ATOM 688 N N . GLU A 1 88 ? 14.873 22.780 3.118 1.00 83.06 88 GLU A N 1
ATOM 689 C CA . GLU A 1 88 ? 16.302 22.933 3.419 1.00 83.06 88 GLU A CA 1
ATOM 690 C C . GLU A 1 88 ? 17.166 22.160 2.413 1.00 83.06 88 GLU A C 1
ATOM 692 O O . GLU A 1 88 ? 18.153 22.693 1.905 1.00 83.06 88 GLU A O 1
ATOM 697 N N . ARG A 1 89 ? 16.768 20.934 2.045 1.00 82.06 89 ARG A N 1
ATOM 698 C CA . ARG A 1 89 ? 17.457 20.142 1.010 1.00 82.06 89 ARG A CA 1
ATOM 699 C C . ARG A 1 89 ? 17.392 20.789 -0.370 1.00 82.06 89 ARG A C 1
ATOM 701 O O . ARG A 1 89 ? 18.377 20.749 -1.103 1.00 82.06 89 ARG A O 1
ATOM 708 N N . ARG A 1 90 ? 16.256 21.393 -0.733 1.00 82.88 90 ARG A N 1
ATOM 709 C CA . ARG A 1 90 ? 16.120 22.159 -1.982 1.00 82.88 90 ARG A CA 1
ATOM 710 C C . ARG A 1 90 ? 17.013 23.399 -1.970 1.00 82.88 90 ARG A C 1
ATOM 712 O O . ARG A 1 90 ? 17.653 23.677 -2.978 1.00 82.88 90 ARG A O 1
ATOM 719 N N . ARG A 1 91 ? 17.085 24.105 -0.838 1.00 84.06 91 ARG A N 1
ATOM 720 C CA . ARG A 1 91 ? 17.880 25.330 -0.660 1.00 84.06 91 ARG A CA 1
ATOM 721 C C . ARG A 1 91 ? 19.387 25.059 -0.642 1.00 84.06 91 ARG A C 1
ATOM 723 O O . ARG A 1 91 ? 20.139 25.827 -1.227 1.00 84.06 91 ARG A O 1
ATOM 730 N N . ASN A 1 92 ? 19.814 23.954 -0.031 1.00 78.38 92 ASN A N 1
ATOM 731 C CA . ASN A 1 92 ? 21.217 23.528 0.035 1.00 78.38 92 ASN A CA 1
ATOM 732 C C . ASN A 1 92 ? 21.659 22.682 -1.164 1.00 78.38 92 ASN A C 1
ATOM 734 O O . ASN A 1 92 ? 22.786 22.181 -1.182 1.00 78.38 92 ASN A O 1
ATOM 738 N N . ARG A 1 93 ? 20.799 22.500 -2.173 1.00 76.50 93 ARG A N 1
ATOM 739 C CA . ARG A 1 93 ? 21.196 21.833 -3.409 1.00 76.50 93 ARG A CA 1
ATOM 740 C C . ARG A 1 93 ? 22.249 22.709 -4.099 1.00 76.50 93 ARG A C 1
ATOM 742 O O . ARG A 1 93 ? 21.932 23.850 -4.438 1.00 76.50 93 ARG A O 1
ATOM 749 N N . PRO A 1 94 ? 23.477 22.215 -4.335 1.00 60.97 94 PRO A N 1
ATOM 750 C CA . PRO A 1 94 ? 24.445 22.973 -5.111 1.00 60.97 94 PRO A CA 1
ATOM 751 C C . PRO A 1 94 ? 23.852 23.242 -6.494 1.00 60.97 94 PRO A C 1
ATOM 753 O O . PRO A 1 94 ? 23.218 22.359 -7.082 1.00 60.97 94 PRO A O 1
ATOM 756 N N . ALA A 1 95 ? 24.028 24.465 -6.999 1.00 56.22 95 ALA A N 1
ATOM 757 C CA . ALA A 1 95 ? 23.651 24.787 -8.365 1.00 56.22 95 ALA A CA 1
ATOM 758 C C . ALA A 1 95 ? 24.332 23.773 -9.292 1.00 56.22 95 ALA A C 1
ATOM 760 O O . ALA A 1 95 ? 25.559 23.664 -9.310 1.00 56.22 95 ALA A O 1
ATOM 761 N N . SER A 1 96 ? 23.532 22.997 -10.027 1.00 49.25 96 SER A N 1
ATOM 762 C CA . SER A 1 96 ? 24.060 22.187 -11.122 1.00 49.25 96 SER A CA 1
ATOM 763 C C . SER A 1 96 ? 24.842 23.116 -12.052 1.00 49.25 96 SER A C 1
ATOM 765 O O . SER A 1 96 ? 24.302 24.168 -12.411 1.00 49.25 96 SER A O 1
ATOM 767 N N . PRO A 1 97 ? 26.075 22.769 -12.463 1.00 44.91 97 PRO A N 1
ATOM 768 C CA . PRO A 1 97 ? 26.748 23.533 -13.496 1.00 44.91 97 PRO A CA 1
ATOM 769 C C . PRO A 1 97 ? 25.865 23.501 -14.745 1.00 44.91 97 PRO A C 1
ATOM 771 O O . PRO A 1 97 ? 25.474 22.436 -15.228 1.00 44.91 97 PRO A O 1
ATOM 774 N N . ALA A 1 98 ? 25.480 24.687 -15.206 1.00 45.69 98 ALA A N 1
ATOM 775 C CA . ALA A 1 98 ? 24.690 24.850 -16.407 1.00 45.69 98 ALA A CA 1
ATOM 776 C C . ALA A 1 98 ? 25.456 24.320 -17.632 1.00 45.69 98 ALA A C 1
ATOM 778 O O . ALA A 1 98 ? 26.647 24.573 -17.786 1.00 45.69 98 ALA A O 1
ATOM 779 N N . ALA A 1 99 ? 24.700 23.670 -18.517 1.00 44.72 99 ALA A N 1
ATOM 780 C CA . ALA A 1 99 ? 24.959 23.483 -19.943 1.00 44.72 99 ALA A CA 1
ATOM 781 C C . ALA A 1 99 ? 26.168 22.620 -20.364 1.00 44.72 99 ALA A C 1
ATOM 783 O O . ALA A 1 99 ? 27.267 23.109 -20.605 1.00 44.72 99 ALA A O 1
ATOM 784 N N . VAL A 1 100 ? 25.878 21.360 -20.703 1.00 37.56 100 VAL A N 1
ATOM 785 C CA . VAL A 1 100 ? 26.342 20.828 -21.992 1.00 37.56 100 VAL A CA 1
ATOM 786 C C . VAL A 1 100 ? 25.111 20.733 -22.886 1.00 37.56 100 VAL A C 1
ATOM 788 O O . VAL A 1 100 ? 24.106 20.125 -22.521 1.00 37.56 100 VAL A O 1
ATOM 791 N N . ALA A 1 101 ? 25.168 21.453 -24.003 1.00 36.94 101 ALA A N 1
ATOM 792 C CA . ALA A 1 101 ? 24.081 21.662 -24.943 1.00 36.94 101 ALA A CA 1
ATOM 793 C C . ALA A 1 101 ? 23.424 20.345 -25.387 1.00 36.94 101 ALA A C 1
ATOM 795 O O . ALA A 1 101 ? 24.093 19.425 -25.854 1.00 36.94 101 ALA A O 1
ATOM 796 N N . SER A 1 102 ? 22.097 20.285 -25.284 1.00 42.81 102 SER A N 1
ATOM 797 C CA . SER A 1 102 ? 21.303 19.299 -26.016 1.00 42.81 102 SER A CA 1
ATOM 798 C C . SER A 1 102 ? 21.279 19.681 -27.506 1.00 42.81 102 SER A C 1
ATOM 800 O O . SER A 1 102 ? 21.080 20.861 -27.808 1.00 42.81 102 SER A O 1
ATOM 802 N N . PRO A 1 103 ? 21.479 18.738 -28.445 1.00 39.41 103 PRO A N 1
ATOM 803 C CA . PRO A 1 103 ? 21.294 19.004 -29.870 1.00 39.41 103 PRO A CA 1
ATOM 804 C C . PRO A 1 103 ? 19.802 19.227 -30.202 1.00 39.41 103 PRO A C 1
ATOM 806 O O . PRO A 1 103 ? 18.931 18.800 -29.438 1.00 39.41 103 PRO A O 1
ATOM 809 N N . PRO A 1 104 ? 19.492 19.933 -31.307 1.00 39.31 104 PRO A N 1
ATOM 810 C CA . PRO A 1 104 ? 18.168 20.495 -31.552 1.00 39.31 104 PRO A CA 1
ATOM 811 C C . PRO A 1 104 ? 17.110 19.436 -31.873 1.00 39.31 104 PRO A C 1
ATOM 813 O O . PRO A 1 104 ? 17.381 18.405 -32.488 1.00 39.31 104 PRO A O 1
ATOM 816 N N . ALA A 1 105 ? 15.882 19.755 -31.467 1.00 44.72 105 ALA A N 1
ATOM 817 C CA . ALA A 1 105 ? 14.670 18.983 -31.683 1.00 44.72 105 ALA A CA 1
ATOM 818 C C . ALA A 1 105 ? 14.431 18.663 -33.169 1.00 44.72 105 ALA A C 1
ATOM 820 O O . ALA A 1 105 ? 14.312 19.564 -34.002 1.00 44.72 105 ALA A O 1
ATOM 821 N N . ALA A 1 106 ? 14.286 17.375 -33.486 1.00 36.78 106 ALA A N 1
ATOM 822 C CA . ALA A 1 106 ? 13.694 16.936 -34.741 1.00 36.78 106 ALA A CA 1
ATOM 823 C C . ALA A 1 106 ? 12.160 16.987 -34.625 1.00 36.78 106 ALA A C 1
ATOM 825 O O . ALA A 1 106 ? 11.569 16.449 -33.691 1.00 36.78 106 ALA A O 1
ATOM 826 N N . SER A 1 107 ? 11.541 17.678 -35.581 1.00 40.19 107 SER A N 1
ATOM 827 C CA . SER A 1 107 ? 10.090 17.782 -35.792 1.00 40.19 107 SER A CA 1
ATOM 828 C C . SER A 1 107 ? 9.457 16.423 -36.166 1.00 40.19 107 SER A C 1
ATOM 830 O O . SER A 1 107 ? 10.180 15.518 -36.588 1.00 40.19 107 SER A O 1
ATOM 832 N N . PRO A 1 108 ? 8.125 16.250 -36.027 1.00 42.59 108 PRO A N 1
ATOM 833 C CA . PRO A 1 108 ? 7.473 14.943 -36.135 1.00 42.59 108 PRO A CA 1
ATOM 834 C C . PRO A 1 108 ? 7.317 14.501 -37.601 1.00 42.59 108 PRO A C 1
ATOM 836 O O . PRO A 1 108 ? 7.045 15.350 -38.455 1.00 42.59 108 PRO A O 1
ATOM 839 N N . PRO A 1 109 ? 7.417 13.199 -37.935 1.00 36.72 109 PRO A N 1
ATOM 840 C CA . PRO A 1 109 ? 7.014 12.734 -39.251 1.00 36.72 109 PRO A CA 1
ATOM 841 C C . PRO A 1 109 ? 5.488 12.610 -39.347 1.00 36.72 109 PRO A C 1
ATOM 843 O O . PRO A 1 109 ? 4.805 12.111 -38.452 1.00 36.72 109 PRO A O 1
ATOM 846 N N . ALA A 1 110 ? 4.994 13.111 -40.474 1.00 35.06 110 ALA A N 1
ATOM 847 C CA . ALA A 1 110 ? 3.611 13.173 -40.902 1.00 35.06 110 ALA A CA 1
ATOM 848 C C . ALA A 1 110 ? 2.972 11.796 -41.181 1.00 35.06 110 ALA A C 1
ATOM 850 O O . ALA A 1 110 ? 3.645 10.776 -41.317 1.00 35.06 110 ALA A O 1
ATOM 851 N N . ALA A 1 111 ? 1.642 11.838 -41.281 1.00 39.41 111 ALA A N 1
ATOM 852 C CA . ALA A 1 111 ? 0.685 10.766 -41.540 1.00 39.41 111 ALA A CA 1
ATOM 853 C C . ALA A 1 111 ? 1.115 9.674 -42.542 1.00 39.41 111 ALA A C 1
ATOM 855 O O . ALA A 1 111 ? 1.651 9.949 -43.615 1.00 39.41 111 ALA A O 1
ATOM 856 N N . SER A 1 112 ? 0.777 8.424 -42.212 1.00 39.09 112 SER A N 1
ATOM 857 C CA . SER A 1 112 ? 0.906 7.259 -43.094 1.00 39.09 112 SER A CA 1
ATOM 858 C C . SER A 1 112 ? -0.163 7.246 -44.213 1.00 39.09 112 SER A C 1
ATOM 860 O O . SER A 1 112 ? -1.307 7.625 -43.954 1.00 39.09 112 SER A O 1
ATOM 862 N N . PRO A 1 113 ? 0.168 6.791 -45.442 1.00 38.81 113 PRO A N 1
ATOM 863 C CA . PRO A 1 113 ? -0.767 6.657 -46.572 1.00 38.81 113 PRO A CA 1
ATOM 864 C C . PRO A 1 113 ? -1.603 5.351 -46.519 1.00 38.81 113 PRO A C 1
ATOM 866 O O . PRO A 1 113 ? -1.289 4.462 -45.723 1.00 38.81 113 PRO A O 1
ATOM 869 N N . PRO A 1 114 ? -2.679 5.216 -47.334 1.00 39.78 114 PRO A N 1
ATOM 870 C CA . PRO A 1 114 ? -3.706 4.185 -47.160 1.00 39.78 114 PRO A CA 1
ATOM 871 C C . PRO A 1 114 ? -3.315 2.804 -47.714 1.00 39.78 114 PRO A C 1
ATOM 873 O O . PRO A 1 114 ? -2.490 2.674 -48.618 1.00 39.78 114 PRO A O 1
ATOM 876 N N . ALA A 1 115 ? -3.960 1.774 -47.160 1.00 35.69 115 ALA A N 1
ATOM 877 C CA . ALA A 1 115 ? -3.768 0.357 -47.471 1.00 35.69 115 ALA A CA 1
ATOM 878 C C . ALA A 1 115 ? -4.240 -0.052 -48.891 1.00 35.69 115 ALA A C 1
ATOM 880 O O . ALA A 1 115 ? -5.219 0.510 -49.389 1.00 35.69 115 ALA A O 1
ATOM 881 N N . PRO A 1 116 ? -3.614 -1.068 -49.526 1.00 37.16 116 PRO A N 1
ATOM 882 C CA . PRO A 1 116 ? -4.098 -1.674 -50.770 1.00 37.16 116 PRO A CA 1
ATOM 883 C C . PRO A 1 116 ? -5.152 -2.785 -50.529 1.00 37.16 116 PRO A C 1
ATOM 885 O O . PRO A 1 116 ? -5.265 -3.295 -49.412 1.00 37.16 116 PRO A O 1
ATOM 888 N N . PRO A 1 117 ? -5.949 -3.158 -51.557 1.00 36.56 117 PRO A N 1
ATOM 889 C CA . PRO A 1 117 ? -7.227 -3.846 -51.383 1.00 36.56 117 PRO A CA 1
ATOM 890 C C . PRO A 1 117 ? -7.129 -5.377 -51.295 1.00 36.56 117 PRO A C 1
ATOM 892 O O . PRO A 1 117 ? -6.198 -6.008 -51.792 1.00 36.56 117 PRO A O 1
ATOM 895 N N . ALA A 1 118 ? -8.163 -5.955 -50.681 1.00 35.34 118 ALA A N 1
ATOM 896 C CA . ALA A 1 118 ? -8.380 -7.386 -50.490 1.00 35.34 118 ALA A CA 1
ATOM 897 C C . ALA A 1 118 ? -8.656 -8.152 -51.800 1.00 35.34 118 ALA A C 1
ATOM 899 O O . ALA A 1 118 ? -9.324 -7.614 -52.688 1.00 35.34 118 ALA A O 1
ATOM 900 N N . PRO A 1 119 ? -8.290 -9.444 -51.892 1.00 33.25 119 PRO A N 1
ATOM 901 C CA . PRO A 1 119 ? -8.905 -10.355 -52.841 1.00 33.25 119 PRO A CA 1
ATOM 902 C C . PRO A 1 119 ? -10.168 -10.989 -52.241 1.00 33.25 119 PRO A C 1
ATOM 904 O O . PRO A 1 119 ? -10.196 -11.474 -51.111 1.00 33.25 119 PRO A O 1
ATOM 907 N N . THR A 1 120 ? -11.231 -10.963 -53.037 1.00 34.16 120 THR A N 1
ATOM 908 C CA . THR A 1 120 ? -12.508 -11.637 -52.802 1.00 34.16 120 THR A CA 1
ATOM 909 C C . THR A 1 120 ? -12.516 -13.047 -53.391 1.00 34.16 120 THR A C 1
ATOM 911 O O . THR A 1 120 ? -11.767 -13.354 -54.316 1.00 34.16 120 THR A O 1
ATOM 914 N N . THR A 1 121 ? -13.506 -13.811 -52.912 1.00 30.61 121 THR A N 1
ATOM 915 C CA . THR A 1 121 ? -14.132 -15.044 -53.435 1.00 30.61 121 THR A CA 1
ATOM 916 C C . THR A 1 121 ? -13.693 -16.348 -52.761 1.00 30.61 121 THR A C 1
ATOM 918 O O . THR A 1 121 ? -12.518 -16.561 -52.521 1.00 30.61 121 THR A O 1
ATOM 921 N N . ASN A 1 122 ? -14.567 -17.309 -52.454 1.00 30.23 122 ASN A N 1
ATOM 922 C CA . ASN A 1 122 ? -15.994 -17.327 -52.102 1.00 30.23 122 ASN A CA 1
ATOM 923 C C . ASN A 1 122 ? -16.275 -18.743 -51.545 1.00 30.23 122 ASN A C 1
ATOM 925 O O . ASN A 1 122 ? -15.766 -19.710 -52.100 1.00 30.23 122 ASN A O 1
ATOM 929 N N . GLY A 1 123 ? -17.139 -18.865 -50.532 1.00 29.30 123 GLY A N 1
ATOM 930 C CA . GLY A 1 123 ? -17.917 -20.084 -50.261 1.00 29.30 123 GLY A CA 1
ATOM 931 C C . GLY A 1 123 ? -17.273 -21.205 -49.430 1.00 29.30 123 GLY A C 1
ATOM 932 O O . GLY A 1 123 ? -16.569 -22.048 -49.964 1.00 29.30 123 GLY A O 1
ATOM 933 N N . ALA A 1 124 ? -17.653 -21.300 -48.151 1.00 30.88 124 ALA A N 1
ATOM 934 C CA . ALA A 1 124 ? -18.338 -22.467 -47.567 1.00 30.88 124 ALA A CA 1
ATOM 935 C C . ALA A 1 124 ? -18.470 -22.309 -46.040 1.00 30.88 124 ALA A C 1
ATOM 937 O O . ALA A 1 124 ? -17.560 -21.873 -45.344 1.00 30.88 124 ALA A O 1
ATOM 938 N N . ARG A 1 125 ? -19.654 -22.652 -45.527 1.00 36.94 125 ARG A N 1
ATOM 939 C CA . ARG A 1 125 ? -20.037 -22.631 -44.109 1.00 36.94 125 ARG A CA 1
ATOM 940 C C . ARG A 1 125 ? -19.111 -23.495 -43.237 1.00 36.94 125 ARG A C 1
ATOM 942 O O . ARG A 1 125 ? -18.821 -24.621 -43.618 1.00 36.94 125 ARG A O 1
ATOM 949 N N . SER A 1 126 ? -18.903 -23.052 -41.990 1.00 30.92 126 SER A N 1
ATOM 950 C CA . SER A 1 126 ? -19.254 -23.787 -40.751 1.00 30.92 126 SER A CA 1
ATOM 951 C C . SER A 1 126 ? -18.159 -23.796 -39.665 1.00 30.92 126 SER A C 1
ATOM 953 O O . SER A 1 126 ? -17.103 -24.378 -39.846 1.00 30.92 126 SER A O 1
ATOM 955 N N . LYS A 1 127 ? -18.546 -23.250 -38.500 1.00 33.28 127 LYS A N 1
ATOM 956 C CA . LYS A 1 127 ? -18.271 -23.687 -37.114 1.00 33.28 127 LYS A CA 1
ATOM 957 C C . LYS A 1 127 ? -16.831 -23.740 -36.551 1.00 33.28 127 LYS A C 1
ATOM 959 O O . LYS A 1 127 ? -16.045 -24.593 -36.918 1.00 33.28 127 LYS A O 1
ATOM 964 N N . ILE A 1 128 ? -16.666 -22.962 -35.468 1.00 37.72 128 ILE A N 1
ATOM 965 C CA . ILE A 1 128 ? -16.250 -23.397 -34.112 1.00 37.72 128 ILE A CA 1
ATOM 966 C C . ILE A 1 128 ? -14.803 -23.920 -33.946 1.00 37.72 128 ILE A C 1
ATOM 968 O O . ILE A 1 128 ? -14.462 -24.985 -34.433 1.00 37.72 128 ILE A O 1
ATOM 972 N N . ILE A 1 129 ? -14.053 -23.203 -33.092 1.00 44.72 129 ILE A N 1
ATOM 973 C CA . ILE A 1 129 ? -12.906 -23.639 -32.262 1.00 44.72 129 ILE A CA 1
ATOM 974 C C . ILE A 1 129 ? -11.697 -24.193 -33.038 1.00 44.72 129 ILE A C 1
ATOM 976 O O . ILE A 1 129 ? -11.660 -25.349 -33.444 1.00 44.72 129 ILE A O 1
ATOM 980 N N . GLY A 1 130 ? -10.656 -23.362 -33.156 1.00 29.94 130 GLY A N 1
ATOM 981 C CA . GLY A 1 130 ? -9.332 -23.739 -33.650 1.00 29.94 130 GLY A CA 1
ATOM 982 C C . GLY A 1 130 ? -8.253 -23.388 -32.626 1.00 29.94 130 GLY A C 1
ATOM 983 O O . GLY A 1 130 ? -7.962 -22.219 -32.400 1.00 29.94 130 GLY A O 1
ATOM 984 N N . THR A 1 131 ? -7.734 -24.435 -32.000 1.00 31.47 131 THR A N 1
ATOM 985 C CA . THR A 1 131 ? -6.510 -24.602 -31.200 1.00 31.47 131 THR A CA 1
ATOM 986 C C . THR A 1 131 ? -5.384 -23.579 -31.444 1.00 31.47 131 THR A C 1
ATOM 988 O O . THR A 1 131 ? -5.107 -23.253 -32.600 1.00 31.47 131 THR A O 1
ATOM 991 N N . PRO A 1 132 ? -4.637 -23.143 -30.402 1.00 37.97 132 PRO A N 1
ATOM 992 C CA . PRO A 1 132 ? -3.404 -22.393 -30.608 1.00 37.97 132 PRO A CA 1
ATOM 993 C C . PRO A 1 132 ? -2.399 -23.253 -31.381 1.00 37.97 132 PRO A C 1
ATOM 995 O O . PRO A 1 132 ? -2.073 -24.373 -30.985 1.00 37.97 132 PRO A O 1
ATOM 998 N N . SER A 1 133 ? -1.942 -22.708 -32.505 1.00 40.09 133 SER A N 1
ATOM 999 C CA . SER A 1 133 ? -0.900 -23.259 -33.367 1.00 40.09 133 SER A CA 1
ATOM 1000 C C . SER A 1 133 ? 0.376 -23.572 -32.576 1.00 40.09 133 SER A C 1
ATOM 1002 O O . SER A 1 133 ? 0.868 -22.740 -31.813 1.00 40.09 133 SER A O 1
ATOM 1004 N N . GLN A 1 134 ? 0.916 -24.773 -32.798 1.00 39.88 134 GLN A N 1
ATOM 1005 C CA . GLN A 1 134 ? 2.157 -25.332 -32.247 1.00 39.88 134 GLN A CA 1
ATOM 1006 C C . GLN A 1 134 ? 3.420 -24.592 -32.739 1.00 39.88 134 GLN A C 1
ATOM 1008 O O . GLN A 1 134 ? 4.280 -25.172 -33.395 1.00 39.88 134 GLN A O 1
ATOM 1013 N N . SER A 1 135 ? 3.559 -23.302 -32.437 1.00 44.22 135 SER A N 1
ATOM 1014 C CA . SER A 1 135 ? 4.744 -22.515 -32.817 1.00 44.22 135 SER A CA 1
ATOM 1015 C C . SER A 1 135 ? 5.315 -21.679 -31.666 1.00 44.22 135 SER A C 1
ATOM 1017 O O . SER A 1 135 ? 5.796 -20.571 -31.883 1.00 44.22 135 SER A O 1
ATOM 1019 N N . MET A 1 136 ? 5.260 -22.204 -30.437 1.00 41.91 136 MET A N 1
ATOM 1020 C CA . MET A 1 136 ? 5.888 -21.610 -29.244 1.00 41.91 136 MET A CA 1
ATOM 1021 C C . MET A 1 136 ? 6.778 -22.598 -28.470 1.00 41.91 136 MET A C 1
ATOM 1023 O O . MET A 1 136 ? 7.119 -22.370 -27.313 1.00 41.91 136 MET A O 1
ATOM 1027 N N . GLU A 1 137 ? 7.218 -23.692 -29.089 1.00 45.03 137 GLU A N 1
ATOM 1028 C CA . GLU A 1 137 ? 8.277 -24.520 -28.507 1.00 45.03 137 GLU A CA 1
ATOM 1029 C C . GLU A 1 137 ? 9.655 -23.989 -28.910 1.00 45.03 137 GLU A C 1
ATOM 1031 O O . GLU A 1 137 ? 10.273 -24.536 -29.807 1.00 45.03 137 GLU A O 1
ATOM 1036 N N . THR A 1 138 ? 10.124 -22.924 -28.249 1.00 45.56 138 THR A N 1
ATOM 1037 C CA . THR A 1 138 ? 11.544 -22.710 -27.881 1.00 45.56 138 THR A CA 1
ATOM 1038 C C . THR A 1 138 ? 11.704 -21.413 -27.083 1.00 45.56 138 THR A C 1
ATOM 1040 O O . THR A 1 138 ? 12.299 -20.466 -27.568 1.00 45.56 138 THR A O 1
ATOM 1043 N N . HIS A 1 139 ? 11.194 -21.375 -25.849 1.00 43.31 139 HIS A N 1
ATOM 1044 C CA . HIS A 1 139 ? 11.795 -20.659 -24.711 1.00 43.31 139 HIS A CA 1
ATOM 1045 C C . HIS A 1 139 ? 11.233 -21.286 -23.425 1.00 43.31 139 HIS A C 1
ATOM 1047 O O . HIS A 1 139 ? 10.320 -20.759 -22.801 1.00 43.31 139 HIS A O 1
ATOM 1053 N N . LYS A 1 140 ? 11.751 -22.460 -23.032 1.00 42.72 140 LYS A N 1
ATOM 1054 C CA . LYS A 1 140 ? 11.401 -23.141 -21.766 1.00 42.72 140 LYS A CA 1
ATOM 1055 C C . LYS A 1 140 ? 12.045 -22.456 -20.552 1.00 42.72 140 LYS A C 1
ATOM 1057 O O . LYS A 1 140 ? 12.727 -23.083 -19.748 1.00 42.72 140 LYS A O 1
ATOM 1062 N N . HIS A 1 141 ? 11.807 -21.163 -20.398 1.00 55.75 141 HIS A N 1
ATOM 1063 C CA . HIS A 1 141 ? 11.754 -20.577 -19.072 1.00 55.75 141 HIS A CA 1
ATOM 1064 C C . HIS A 1 141 ? 10.291 -20.237 -18.860 1.00 55.75 141 HIS A C 1
ATOM 1066 O O . HIS A 1 141 ? 9.792 -19.298 -19.475 1.00 55.75 141 HIS A O 1
ATOM 1072 N N . ALA A 1 142 ? 9.601 -21.043 -18.047 1.00 72.06 142 ALA A N 1
ATOM 1073 C CA . ALA A 1 142 ? 8.310 -20.636 -17.513 1.00 72.06 142 ALA A CA 1
ATOM 1074 C C . ALA A 1 142 ? 8.460 -19.190 -17.022 1.00 72.06 142 ALA A C 1
ATOM 1076 O O . ALA A 1 142 ? 9.459 -18.867 -16.361 1.00 72.06 142 ALA A O 1
ATOM 1077 N N . LEU A 1 143 ? 7.548 -18.313 -17.450 1.00 82.56 143 LEU A N 1
ATOM 1078 C CA . LEU A 1 143 ? 7.543 -16.930 -16.993 1.00 82.56 143 LEU A CA 1
ATOM 1079 C C . LEU A 1 143 ? 7.621 -16.950 -15.461 1.00 82.56 143 LEU A C 1
ATOM 1081 O O . LEU A 1 143 ? 6.976 -17.793 -14.841 1.00 82.56 143 LEU A O 1
ATOM 1085 N N . PRO A 1 144 ? 8.435 -16.083 -14.839 1.00 83.69 144 PRO A N 1
ATOM 1086 C CA . PRO A 1 144 ? 8.646 -16.149 -13.396 1.00 83.69 144 PRO A CA 1
ATOM 1087 C C . PRO A 1 144 ? 7.374 -15.845 -12.596 1.00 83.69 144 PRO A C 1
ATOM 1089 O O . PRO A 1 144 ? 7.358 -16.115 -11.405 1.00 83.69 144 PRO A O 1
ATOM 1092 N N . PHE A 1 145 ? 6.350 -15.278 -13.240 1.00 91.56 145 PHE A N 1
ATOM 1093 C CA . PHE A 1 145 ? 5.088 -14.853 -12.647 1.00 91.56 145 PHE A CA 1
ATOM 1094 C C . PHE A 1 145 ? 3.934 -15.630 -13.284 1.00 91.56 145 PHE A C 1
ATOM 1096 O O . PHE A 1 145 ? 3.847 -15.690 -14.514 1.00 91.56 145 PHE A O 1
ATOM 1103 N N . ALA A 1 146 ? 3.051 -16.190 -12.458 1.00 87.25 146 ALA A N 1
ATOM 1104 C CA . ALA A 1 146 ? 1.920 -17.004 -12.891 1.00 87.25 146 ALA A CA 1
ATOM 1105 C C . ALA A 1 146 ? 0.739 -16.143 -13.368 1.00 87.25 146 ALA A C 1
ATOM 1107 O O . ALA A 1 146 ? 0.265 -16.302 -14.495 1.00 87.25 146 ALA A O 1
ATOM 1108 N N . ARG A 1 147 ? 0.278 -15.193 -12.543 1.00 88.88 147 ARG A N 1
ATOM 1109 C CA . ARG A 1 147 ? -0.798 -14.246 -12.894 1.00 88.88 147 ARG A CA 1
ATOM 1110 C C . ARG A 1 147 ? -0.671 -12.919 -12.155 1.00 88.88 147 ARG A C 1
ATOM 1112 O O . ARG A 1 147 ? -0.051 -12.854 -11.102 1.00 88.88 147 ARG A O 1
ATOM 1119 N N . LEU A 1 148 ? -1.291 -11.867 -12.689 1.00 91.75 148 LEU A N 1
ATOM 1120 C CA . LEU A 1 148 ? -1.546 -10.640 -11.934 1.00 91.75 148 LEU A CA 1
ATOM 1121 C C . LEU A 1 148 ? -2.710 -10.909 -10.976 1.00 91.75 148 LEU A C 1
ATOM 1123 O O . LEU A 1 148 ? -3.800 -11.255 -11.428 1.00 91.75 148 LEU A O 1
ATOM 1127 N N . VAL A 1 149 ? -2.463 -10.778 -9.678 1.00 90.12 149 VAL A N 1
ATOM 1128 C CA . VAL A 1 149 ? -3.454 -11.046 -8.634 1.00 90.12 149 VAL A CA 1
ATOM 1129 C C . VAL A 1 149 ? -4.261 -9.788 -8.369 1.00 90.12 149 VAL A C 1
ATOM 1131 O O . VAL A 1 149 ? -5.481 -9.813 -8.495 1.00 90.12 149 VAL A O 1
ATOM 1134 N N . TYR A 1 150 ? -3.576 -8.677 -8.082 1.00 91.31 150 TYR A N 1
ATOM 1135 C CA . TYR A 1 150 ? -4.204 -7.431 -7.654 1.00 91.31 150 TYR A CA 1
ATOM 1136 C C . TYR A 1 150 ? -3.511 -6.189 -8.226 1.00 91.31 150 TYR A C 1
ATOM 1138 O O . TYR A 1 150 ? -2.300 -6.187 -8.471 1.00 91.31 150 TYR A O 1
ATOM 1146 N N . LEU A 1 151 ? -4.274 -5.106 -8.377 1.00 93.44 151 LEU A N 1
ATOM 1147 C CA . LEU A 1 151 ? -3.765 -3.743 -8.517 1.00 93.44 151 LEU A CA 1
ATOM 1148 C C . LEU A 1 151 ? -3.882 -3.031 -7.172 1.00 93.44 151 LEU A C 1
ATOM 1150 O O . LEU A 1 151 ? -4.993 -2.795 -6.706 1.00 93.44 151 LEU A O 1
ATOM 1154 N N . TYR A 1 152 ? -2.754 -2.680 -6.555 1.00 92.94 152 TYR A N 1
ATOM 1155 C CA . TYR A 1 152 ? -2.742 -2.079 -5.227 1.00 92.94 152 TYR A CA 1
ATOM 1156 C C . TYR A 1 152 ? -2.525 -0.568 -5.262 1.00 92.94 152 TYR A C 1
ATOM 1158 O O . TYR A 1 152 ? -1.428 -0.095 -5.568 1.00 92.94 152 TYR A O 1
ATOM 1166 N N . MET A 1 153 ? -3.570 0.196 -4.955 1.00 93.81 153 MET A N 1
ATOM 1167 C CA . MET A 1 153 ? -3.616 1.634 -5.190 1.00 93.81 153 MET A CA 1
ATOM 1168 C C . MET A 1 153 ? -3.713 2.451 -3.910 1.00 93.81 153 MET A C 1
ATOM 1170 O O . MET A 1 153 ? -4.384 2.078 -2.952 1.00 93.81 153 MET A O 1
ATOM 1174 N N . GLY A 1 154 ? -3.055 3.608 -3.929 1.00 92.88 154 GLY A N 1
ATOM 1175 C CA . GLY A 1 154 ? -3.149 4.586 -2.851 1.00 92.88 154 GLY A CA 1
ATOM 1176 C C . GLY A 1 154 ? -4.300 5.563 -3.028 1.00 92.88 154 GLY A C 1
ATOM 1177 O O . GLY A 1 154 ? -4.516 6.069 -4.132 1.00 92.88 154 GLY A O 1
ATOM 1178 N N . THR A 1 155 ? -4.975 5.890 -1.929 1.00 91.88 155 THR A N 1
ATOM 1179 C CA . THR A 1 155 ? -6.021 6.915 -1.871 1.00 91.88 155 THR A CA 1
ATOM 1180 C C . THR A 1 155 ? -5.733 7.973 -0.804 1.00 91.88 155 THR A C 1
ATOM 1182 O O . THR A 1 155 ? -5.028 7.727 0.167 1.00 91.88 155 THR A O 1
ATOM 1185 N N . THR A 1 156 ? -6.247 9.187 -1.013 1.00 88.62 156 THR A N 1
ATOM 1186 C CA . THR A 1 156 ? -6.251 10.275 -0.016 1.00 88.62 156 THR A CA 1
ATOM 1187 C C . THR A 1 156 ? -7.457 10.296 0.884 1.00 88.62 156 THR A C 1
ATOM 1189 O O . THR A 1 156 ? -7.411 10.920 1.936 1.00 88.62 156 THR A O 1
ATOM 1192 N N . ASP A 1 157 ? -8.552 9.732 0.403 1.00 92.44 157 ASP A N 1
ATOM 1193 C CA . ASP A 1 157 ? -9.841 9.771 1.062 1.00 92.44 157 ASP A CA 1
ATOM 1194 C C . ASP A 1 157 ? -10.440 8.394 0.857 1.00 92.44 157 ASP A C 1
ATOM 1196 O O . ASP A 1 157 ? -10.996 8.075 -0.203 1.00 92.44 157 ASP A O 1
ATOM 1200 N N . TYR A 1 158 ? -10.191 7.541 1.845 1.00 92.69 158 TYR A N 1
ATOM 1201 C CA . TYR A 1 158 ? -10.611 6.159 1.783 1.00 92.69 158 TYR A CA 1
ATOM 1202 C C . TYR A 1 158 ? -12.121 6.063 1.638 1.00 92.69 158 TYR A C 1
ATOM 1204 O O . TYR A 1 158 ? -12.579 5.329 0.773 1.00 92.69 158 TYR A O 1
ATOM 1212 N N . GLU A 1 159 ? -12.887 6.811 2.434 1.00 95.00 159 GLU A N 1
ATOM 1213 C CA . GLU A 1 159 ? -14.348 6.710 2.452 1.00 95.00 159 GLU A CA 1
ATOM 1214 C C . GLU A 1 159 ? -14.960 7.178 1.135 1.00 95.00 159 GLU A C 1
ATOM 1216 O O . GLU A 1 159 ? -15.796 6.482 0.554 1.00 95.00 159 GLU A O 1
ATOM 1221 N N . ALA A 1 160 ? -14.497 8.311 0.597 1.00 93.06 160 ALA A N 1
ATOM 1222 C CA . ALA A 1 160 ? -14.965 8.780 -0.703 1.00 93.06 160 ALA A CA 1
ATOM 1223 C C . ALA A 1 160 ? -14.597 7.800 -1.828 1.00 93.06 160 ALA A C 1
ATOM 1225 O O . ALA A 1 160 ? -15.384 7.577 -2.750 1.00 93.06 160 ALA A O 1
ATOM 1226 N N . THR A 1 161 ? -13.414 7.182 -1.751 1.00 95.38 161 THR A N 1
ATOM 1227 C CA . THR A 1 161 ? -12.975 6.190 -2.743 1.00 95.38 161 THR A CA 1
ATOM 1228 C C . THR A 1 161 ? -13.767 4.894 -2.617 1.00 95.38 161 THR A C 1
ATOM 1230 O O . THR A 1 161 ? -14.222 4.368 -3.626 1.00 95.38 161 THR A O 1
ATOM 1233 N N . LEU A 1 162 ? -13.987 4.405 -1.398 1.00 94.88 162 LEU A N 1
ATOM 1234 C CA . LEU A 1 162 ? -14.795 3.226 -1.106 1.00 94.88 162 LEU A CA 1
ATOM 1235 C C . LEU A 1 162 ? -16.206 3.394 -1.677 1.00 94.88 162 LEU A C 1
ATOM 1237 O O . LEU A 1 162 ? -16.657 2.553 -2.454 1.00 94.88 162 LEU A O 1
ATOM 1241 N N . ALA A 1 163 ? -16.865 4.514 -1.363 1.00 94.50 163 ALA A N 1
ATOM 1242 C CA . ALA A 1 163 ? -18.187 4.836 -1.888 1.00 94.50 163 ALA A CA 1
ATOM 1243 C C . ALA A 1 163 ? -18.187 4.916 -3.422 1.00 94.50 163 ALA A C 1
ATOM 1245 O O . ALA A 1 163 ? -19.077 4.377 -4.069 1.00 94.50 163 ALA A O 1
ATOM 1246 N N . TYR A 1 164 ? -17.165 5.518 -4.037 1.00 96.56 164 TYR A N 1
ATOM 1247 C CA . TYR A 1 164 ? -17.063 5.574 -5.496 1.00 96.56 164 TYR A CA 1
ATOM 1248 C C . TYR A 1 164 ? -16.944 4.180 -6.131 1.00 96.56 164 TYR A C 1
ATOM 1250 O O . TYR A 1 164 ? -17.651 3.868 -7.089 1.00 96.56 164 TYR A O 1
ATOM 1258 N N . TYR A 1 165 ? -16.081 3.316 -5.596 1.00 96.50 165 TYR A N 1
ATOM 1259 C CA . TYR A 1 165 ? -15.887 1.970 -6.136 1.00 96.50 165 TYR A CA 1
ATOM 1260 C C . TYR A 1 165 ? -17.123 1.087 -5.939 1.00 96.50 165 TYR A C 1
ATOM 1262 O O . TYR A 1 165 ? -17.529 0.396 -6.873 1.00 96.50 165 TYR A O 1
ATOM 1270 N N . ARG A 1 166 ? -17.757 1.156 -4.767 1.00 94.81 166 ARG A N 1
ATOM 1271 C CA . ARG A 1 166 ? -18.967 0.393 -4.449 1.00 94.81 166 ARG A CA 1
ATOM 1272 C C . ARG A 1 166 ? -20.191 0.901 -5.210 1.00 94.81 166 ARG A C 1
ATOM 1274 O O . ARG A 1 166 ? -20.866 0.125 -5.874 1.00 94.81 166 ARG A O 1
ATOM 1281 N N . ASP A 1 167 ? -20.471 2.199 -5.131 1.00 95.38 167 ASP A N 1
ATOM 1282 C CA . ASP A 1 167 ? -21.772 2.759 -5.516 1.00 95.38 167 ASP A CA 1
ATOM 1283 C C . ASP A 1 167 ? -21.793 3.308 -6.948 1.00 95.38 167 ASP A C 1
ATOM 1285 O O . ASP A 1 167 ? -22.851 3.364 -7.571 1.00 95.38 167 ASP A O 1
ATOM 1289 N N . VAL A 1 168 ? -20.639 3.729 -7.484 1.00 93.56 168 VAL A N 1
ATOM 1290 C CA . VAL A 1 168 ? -20.545 4.299 -8.842 1.00 93.56 168 VAL A CA 1
ATOM 1291 C C . VAL A 1 168 ? -19.995 3.280 -9.828 1.00 93.56 168 VAL A C 1
ATOM 1293 O O . VAL A 1 168 ? -20.567 3.093 -10.901 1.00 93.56 168 VAL A O 1
ATOM 1296 N N . LEU A 1 169 ? -18.893 2.613 -9.477 1.00 93.50 169 LEU A N 1
ATOM 1297 C CA . LEU A 1 169 ? -18.312 1.571 -10.326 1.00 93.50 169 LEU A CA 1
ATOM 1298 C C . LEU A 1 169 ? -19.013 0.217 -10.173 1.00 93.50 169 LEU A C 1
ATOM 1300 O O . LEU A 1 169 ? -18.739 -0.682 -10.966 1.00 93.50 169 LEU A O 1
ATOM 1304 N N . MET A 1 170 ? -19.924 0.083 -9.200 1.00 93.94 170 MET A N 1
ATOM 1305 C CA . MET A 1 170 ? -20.650 -1.156 -8.902 1.00 93.94 170 MET A CA 1
ATOM 1306 C C . MET A 1 170 ? -19.708 -2.338 -8.641 1.00 93.94 170 MET A C 1
ATOM 1308 O O . MET A 1 170 ? -19.997 -3.474 -9.021 1.00 93.94 170 MET A O 1
ATOM 1312 N N . GLY A 1 171 ? -18.556 -2.057 -8.030 1.00 92.06 171 GLY A N 1
ATOM 1313 C CA . GLY A 1 171 ? -17.591 -3.073 -7.650 1.00 92.06 171 GLY A CA 1
ATOM 1314 C C . GLY A 1 171 ? -18.136 -3.966 -6.544 1.00 92.06 171 GLY A C 1
ATOM 1315 O O . GLY A 1 171 ? -18.686 -3.476 -5.559 1.00 92.06 171 GLY A O 1
ATOM 1316 N N . GLU A 1 172 ? -17.935 -5.274 -6.682 1.00 92.06 172 GLU A N 1
ATOM 1317 C CA . GLU A 1 172 ? -18.192 -6.216 -5.596 1.00 92.06 172 GLU A CA 1
ATOM 1318 C C . GLU A 1 172 ? -17.055 -6.104 -4.580 1.00 92.06 172 GLU A C 1
ATOM 1320 O O . GLU A 1 172 ? -15.894 -6.363 -4.904 1.00 92.06 172 GLU A O 1
ATOM 1325 N N . GLU A 1 173 ? -17.382 -5.696 -3.358 1.00 91.38 173 GLU A N 1
ATOM 1326 C CA . GLU A 1 173 ? -16.447 -5.749 -2.241 1.00 91.38 173 GLU A CA 1
ATOM 1327 C C . GLU A 1 173 ? -16.173 -7.214 -1.887 1.00 91.38 173 GLU A C 1
ATOM 1329 O O . GLU A 1 173 ? -17.078 -7.951 -1.498 1.00 91.38 173 GLU A O 1
ATOM 1334 N N . VAL A 1 174 ? -14.921 -7.639 -2.049 1.00 88.44 174 VAL A N 1
ATOM 1335 C CA . VAL A 1 174 ? -14.512 -9.026 -1.792 1.00 88.44 174 VAL A CA 1
ATOM 1336 C C . VAL A 1 174 ? -14.112 -9.200 -0.329 1.00 88.44 174 VAL A C 1
ATOM 1338 O O . VAL A 1 174 ? -14.478 -10.195 0.294 1.00 88.44 174 VAL A O 1
ATOM 1341 N N . TRP A 1 175 ? -13.369 -8.231 0.210 1.00 86.56 175 TRP A N 1
ATOM 1342 C CA . TRP A 1 175 ? -12.942 -8.167 1.606 1.00 86.56 175 TRP A CA 1
ATOM 1343 C C . TRP A 1 175 ? -12.467 -6.760 1.975 1.00 86.56 175 TRP A C 1
ATOM 1345 O O . TRP A 1 175 ? -12.032 -5.990 1.110 1.00 86.56 175 TRP A O 1
ATOM 1355 N N . THR A 1 176 ? -12.487 -6.473 3.276 1.00 86.88 176 THR A N 1
ATOM 1356 C CA . THR A 1 176 ? -11.947 -5.249 3.873 1.00 86.88 176 THR A CA 1
ATOM 1357 C C . THR A 1 176 ? -11.075 -5.615 5.067 1.00 86.88 176 THR A C 1
ATOM 1359 O O . THR A 1 176 ? -11.402 -6.497 5.851 1.00 86.88 176 THR A O 1
ATOM 1362 N N . PHE A 1 177 ? -9.932 -4.955 5.194 1.00 78.56 177 PHE A N 1
ATOM 1363 C CA . PHE A 1 177 ? -8.919 -5.281 6.183 1.00 78.56 177 PHE A CA 1
ATOM 1364 C C . PHE A 1 177 ? -8.375 -4.009 6.832 1.00 78.56 177 PHE A C 1
ATOM 1366 O O . PHE A 1 177 ? -7.859 -3.129 6.142 1.00 78.56 177 PHE A O 1
ATOM 1373 N N . GLU A 1 178 ? -8.461 -3.931 8.162 1.00 84.12 178 GLU A N 1
ATOM 1374 C CA . GLU A 1 178 ? -7.935 -2.821 8.961 1.00 84.12 178 GLU A CA 1
ATOM 1375 C C . GLU A 1 178 ? -6.959 -3.335 10.022 1.00 84.12 178 GLU A C 1
ATOM 1377 O O . GLU A 1 178 ? -7.338 -3.704 11.132 1.00 84.12 178 GLU A O 1
ATOM 1382 N N . ARG A 1 179 ? -5.673 -3.401 9.675 1.00 71.44 179 ARG A N 1
ATOM 1383 C CA . ARG A 1 179 ? -4.591 -3.785 10.598 1.00 71.44 179 ARG A CA 1
ATOM 1384 C C . ARG A 1 179 ? -3.294 -3.107 10.174 1.00 71.44 179 ARG A C 1
ATOM 1386 O O . ARG A 1 179 ? -3.173 -2.584 9.072 1.00 71.44 179 ARG A O 1
ATOM 1393 N N . PHE A 1 180 ? -2.294 -3.139 11.054 1.00 68.56 180 PHE A N 1
ATOM 1394 C CA . PHE A 1 180 ? -0.955 -2.589 10.792 1.00 68.56 180 PHE A CA 1
ATOM 1395 C C . PHE A 1 180 ? -0.948 -1.088 10.446 1.00 68.56 180 PHE A C 1
ATOM 1397 O O . PHE A 1 180 ? -0.071 -0.619 9.725 1.00 68.56 180 PHE A O 1
ATOM 1404 N N . GLY A 1 181 ? -1.914 -0.332 10.984 1.00 76.00 181 GLY A N 1
ATOM 1405 C CA . GLY A 1 181 ? -2.053 1.105 10.725 1.00 76.00 181 GLY A CA 1
ATOM 1406 C C . GLY A 1 181 ? -2.501 1.429 9.298 1.00 76.00 181 GLY A C 1
ATOM 1407 O O . GLY A 1 181 ? -2.188 2.506 8.799 1.00 76.00 181 GLY A O 1
ATOM 1408 N N . ALA A 1 182 ? -3.172 0.483 8.643 1.00 84.31 182 ALA A N 1
ATOM 1409 C CA . ALA A 1 182 ? -3.626 0.580 7.272 1.00 84.31 182 ALA A CA 1
ATOM 1410 C C . ALA A 1 182 ? -5.050 0.053 7.142 1.00 84.31 182 ALA A C 1
ATOM 1412 O O . ALA A 1 182 ? -5.371 -1.015 7.673 1.00 84.31 182 ALA A O 1
ATOM 1413 N N . ARG A 1 183 ? -5.854 0.751 6.344 1.00 90.25 183 ARG A N 1
ATOM 1414 C CA . ARG A 1 183 ? -7.144 0.267 5.870 1.00 90.25 183 ARG A CA 1
ATOM 1415 C C . ARG A 1 183 ? -7.055 -0.078 4.393 1.00 90.25 183 ARG A C 1
ATOM 1417 O O . ARG A 1 183 ? -6.491 0.679 3.594 1.00 90.25 183 ARG A O 1
ATOM 1424 N N . VAL A 1 184 ? -7.562 -1.251 4.024 1.00 90.88 184 VAL A N 1
ATOM 1425 C CA . VAL A 1 184 ? -7.519 -1.780 2.657 1.00 90.88 184 VAL A CA 1
ATOM 1426 C C . VAL A 1 184 ? -8.853 -2.433 2.313 1.00 90.88 184 VAL A C 1
ATOM 1428 O O . VAL A 1 184 ? -9.261 -3.356 3.008 1.00 90.88 184 VAL A O 1
ATOM 1431 N N . THR A 1 185 ? -9.483 -2.039 1.207 1.00 92.38 185 THR A N 1
ATOM 1432 C CA . THR A 1 185 ? -10.629 -2.775 0.638 1.00 92.38 185 THR A CA 1
ATOM 1433 C C . THR A 1 185 ? -10.267 -3.304 -0.740 1.00 92.38 185 THR A C 1
ATOM 1435 O O . THR A 1 185 ? -9.693 -2.575 -1.555 1.00 92.38 185 THR A O 1
ATOM 1438 N N . ALA A 1 186 ? -10.628 -4.559 -1.009 1.00 92.38 186 ALA A N 1
ATOM 1439 C CA . ALA A 1 186 ? -10.521 -5.176 -2.321 1.00 92.38 186 ALA A CA 1
ATOM 1440 C C . ALA A 1 186 ? -11.864 -5.186 -3.053 1.00 92.38 186 ALA A C 1
ATOM 1442 O O . ALA A 1 186 ? -12.870 -5.672 -2.538 1.00 92.38 186 ALA A O 1
ATOM 1443 N N . PHE A 1 187 ? -11.841 -4.720 -4.298 1.00 92.81 187 PHE A N 1
ATOM 1444 C CA . PHE A 1 187 ? -12.977 -4.718 -5.205 1.00 92.81 187 PHE A CA 1
ATOM 1445 C C . PHE A 1 187 ? -12.744 -5.634 -6.399 1.00 92.81 187 PHE A C 1
ATOM 1447 O O . PHE A 1 187 ? -11.703 -5.578 -7.058 1.00 92.81 187 PHE A O 1
ATOM 1454 N N . MET A 1 188 ? -13.766 -6.406 -6.749 1.00 91.44 188 MET A N 1
ATOM 1455 C CA . MET A 1 188 ? -13.886 -7.030 -8.056 1.00 91.44 188 MET A CA 1
ATOM 1456 C C . MET A 1 188 ? -14.728 -6.123 -8.958 1.00 91.44 188 MET A C 1
ATOM 1458 O O . MET A 1 188 ? -15.932 -5.976 -8.769 1.00 91.44 188 MET A O 1
ATOM 1462 N N . LEU A 1 189 ? -14.087 -5.502 -9.953 1.00 90.56 189 LEU A N 1
ATOM 1463 C CA . LEU A 1 189 ? -14.777 -4.686 -10.967 1.00 90.56 189 LEU A CA 1
ATOM 1464 C C . LEU A 1 189 ? -15.174 -5.501 -12.209 1.00 90.56 189 LEU A C 1
ATOM 1466 O O . LEU A 1 189 ? -16.047 -5.105 -12.975 1.00 90.56 189 LEU A O 1
ATOM 1470 N N . SER A 1 190 ? -14.490 -6.621 -12.451 1.00 86.75 190 SER A N 1
ATOM 1471 C CA . SER A 1 190 ? -14.750 -7.549 -13.555 1.00 86.75 190 SER A CA 1
ATOM 1472 C C . SER A 1 190 ? -14.037 -8.882 -13.298 1.00 86.75 190 SER A C 1
ATOM 1474 O O . SER A 1 190 ? -13.349 -9.034 -12.291 1.00 86.75 190 SER A O 1
ATOM 1476 N N . HIS A 1 191 ? -14.159 -9.836 -14.223 1.00 81.50 191 HIS A N 1
ATOM 1477 C CA . HIS A 1 191 ? -13.354 -11.056 -14.189 1.00 81.50 191 HIS A CA 1
ATOM 1478 C C . HIS A 1 191 ? -11.867 -10.715 -14.351 1.00 81.50 191 HIS A C 1
ATOM 1480 O O . HIS A 1 191 ? -11.477 -10.127 -15.360 1.00 81.50 191 HIS A O 1
ATOM 1486 N N . GLY A 1 192 ? -11.035 -11.132 -13.398 1.00 81.19 192 GLY A N 1
ATOM 1487 C CA . GLY A 1 192 ? -9.594 -10.899 -13.440 1.00 81.19 192 GLY A CA 1
ATOM 1488 C C . GLY A 1 192 ? -9.048 -10.427 -12.091 1.00 81.19 192 GLY A C 1
ATOM 1489 O O . GLY A 1 192 ? -9.574 -10.847 -11.060 1.00 81.19 192 GLY A O 1
ATOM 1490 N N . PRO A 1 193 ? -7.977 -9.612 -12.085 1.00 88.00 193 PRO A N 1
ATOM 1491 C CA . PRO A 1 193 ? -7.342 -9.177 -10.849 1.00 88.00 193 PRO A CA 1
ATOM 1492 C C . PRO A 1 193 ? -8.250 -8.253 -10.034 1.00 88.00 193 PRO A C 1
ATOM 1494 O O . PRO A 1 193 ? -8.962 -7.421 -10.604 1.00 88.00 193 PRO A O 1
ATOM 1497 N N . LEU 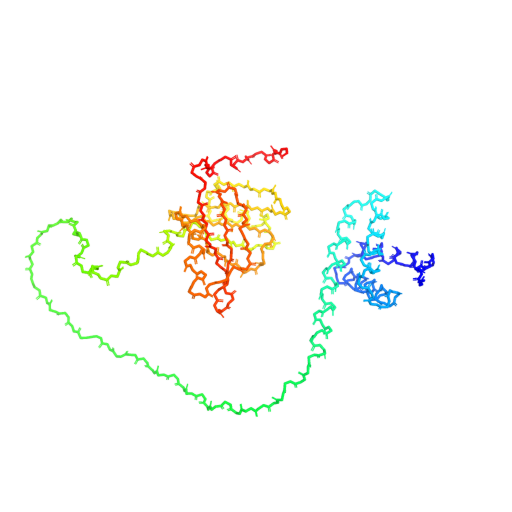A 1 194 ? -8.180 -8.352 -8.704 1.00 90.06 194 LEU A N 1
ATOM 1498 C CA . LEU A 1 194 ? -8.887 -7.405 -7.832 1.00 90.06 194 LEU A CA 1
ATOM 1499 C C . LEU A 1 194 ? -8.191 -6.046 -7.824 1.00 90.06 194 LEU A C 1
ATOM 1501 O O . LEU A 1 194 ? -7.000 -5.908 -8.117 1.00 90.06 194 LEU A O 1
ATOM 1505 N N . VAL A 1 195 ? -8.950 -5.033 -7.436 1.00 92.50 195 VAL A N 1
ATOM 1506 C CA . VAL A 1 195 ? -8.472 -3.671 -7.256 1.00 92.50 195 VAL A CA 1
ATOM 1507 C C . VAL A 1 195 ? -8.514 -3.335 -5.775 1.00 92.50 195 VAL A C 1
ATOM 1509 O O . VAL A 1 195 ? -9.583 -3.301 -5.174 1.00 92.50 195 VAL A O 1
ATOM 1512 N N . LEU A 1 196 ? -7.346 -3.106 -5.185 1.00 92.38 196 LEU A N 1
ATOM 1513 C CA . LEU A 1 196 ? -7.190 -2.789 -3.771 1.00 92.38 196 LEU A CA 1
ATOM 1514 C C . LEU A 1 196 ? -7.004 -1.283 -3.628 1.00 92.38 196 LEU A C 1
ATOM 1516 O O . LEU A 1 196 ? -6.139 -0.700 -4.284 1.00 92.38 196 LEU A O 1
ATOM 1520 N N . ILE A 1 197 ? -7.775 -0.668 -2.740 1.00 93.44 197 ILE A N 1
ATOM 1521 C CA . ILE A 1 197 ? -7.600 0.730 -2.343 1.00 93.44 197 ILE A CA 1
ATOM 1522 C C . ILE A 1 197 ? -7.056 0.784 -0.924 1.00 93.44 197 ILE A C 1
ATOM 1524 O O . ILE A 1 197 ? -7.511 0.030 -0.069 1.00 93.44 197 ILE A O 1
ATOM 1528 N N . SER A 1 198 ? -6.078 1.653 -0.667 1.00 90.31 198 SER A N 1
ATOM 1529 C CA . SER A 1 198 ? -5.535 1.813 0.677 1.00 90.31 198 SER A CA 1
ATOM 1530 C C . SER A 1 198 ? -4.995 3.200 0.997 1.00 90.31 198 SER A C 1
ATOM 1532 O O . SER A 1 198 ? -4.482 3.910 0.133 1.00 90.31 198 SER A O 1
ATOM 1534 N N . ASP A 1 199 ? -5.115 3.564 2.267 1.00 88.25 199 ASP A N 1
ATOM 1535 C CA . ASP A 1 199 ? -4.761 4.849 2.864 1.00 88.25 199 ASP A CA 1
ATOM 1536 C C . ASP A 1 199 ? -3.254 5.041 3.135 1.00 88.25 199 ASP A C 1
ATOM 1538 O O . ASP A 1 199 ? -2.742 6.152 3.012 1.00 88.25 199 ASP A O 1
ATOM 1542 N N . HIS A 1 200 ? -2.497 3.984 3.438 1.00 85.62 200 HIS A N 1
ATOM 1543 C CA . HIS A 1 200 ? -1.044 4.087 3.677 1.00 85.62 200 HIS A CA 1
ATOM 1544 C C . HIS A 1 200 ? -0.222 4.189 2.387 1.00 85.62 200 HIS A C 1
ATOM 1546 O O . HIS A 1 200 ? 0.986 4.449 2.402 1.00 85.62 200 HIS A O 1
ATOM 1552 N N . ARG A 1 201 ? -0.855 3.953 1.239 1.00 88.19 201 ARG A N 1
ATOM 1553 C CA . ARG A 1 201 ? -0.224 4.013 -0.075 1.00 88.19 201 ARG A CA 1
ATOM 1554 C C . ARG A 1 201 ? -0.292 5.436 -0.618 1.00 88.19 201 ARG A C 1
ATOM 1556 O O . ARG A 1 201 ? -1.327 6.090 -0.593 1.00 88.19 201 ARG A O 1
ATOM 1563 N N . ARG A 1 202 ? 0.820 5.924 -1.184 1.00 85.25 202 ARG A N 1
ATOM 1564 C CA . ARG A 1 202 ? 0.872 7.269 -1.790 1.00 85.25 202 ARG A CA 1
ATOM 1565 C C . ARG A 1 202 ? -0.224 7.446 -2.847 1.00 85.25 202 ARG A C 1
ATOM 1567 O O . ARG A 1 202 ? -0.428 6.572 -3.685 1.00 85.25 202 ARG A O 1
ATOM 1574 N N . LYS A 1 203 ? -0.876 8.604 -2.861 1.00 78.69 203 LYS A N 1
ATOM 1575 C CA . LYS A 1 203 ? -1.898 8.935 -3.862 1.00 78.69 203 LYS A CA 1
ATOM 1576 C C . LYS A 1 203 ? -1.344 9.014 -5.286 1.00 78.69 203 LYS A C 1
ATOM 1578 O O . LYS A 1 203 ? -0.201 9.424 -5.485 1.00 78.69 203 LYS A O 1
ATOM 1583 N N . ALA A 1 204 ? -2.191 8.620 -6.240 1.00 75.62 204 ALA A N 1
ATOM 1584 C CA . ALA A 1 204 ? -1.866 8.331 -7.641 1.00 75.62 204 ALA A CA 1
ATOM 1585 C C . ALA A 1 204 ? -0.756 7.277 -7.817 1.00 75.62 204 ALA A C 1
ATOM 1587 O O . ALA A 1 204 ? 0.025 7.339 -8.764 1.00 75.62 204 ALA A O 1
ATOM 1588 N N . SER A 1 205 ? -0.685 6.301 -6.905 1.00 87.81 205 SER A N 1
ATOM 1589 C CA . SER A 1 205 ? 0.173 5.129 -7.073 1.00 87.81 205 SER A CA 1
ATOM 1590 C C . SER A 1 205 ? -0.648 3.871 -7.325 1.00 87.81 205 SER A C 1
ATOM 1592 O O . SER A 1 205 ? -1.768 3.747 -6.835 1.00 87.81 205 SER A O 1
ATOM 1594 N N . CYS A 1 206 ? -0.070 2.951 -8.090 1.00 89.81 206 CYS A N 1
ATOM 1595 C CA . CYS A 1 206 ? -0.591 1.618 -8.343 1.00 89.81 206 CYS A CA 1
ATOM 1596 C C . CYS A 1 206 ? 0.591 0.646 -8.323 1.00 89.81 206 CYS A C 1
ATOM 1598 O O . CYS A 1 206 ? 1.633 0.939 -8.909 1.00 89.81 206 CYS A O 1
ATOM 1600 N N . GLN A 1 207 ? 0.445 -0.475 -7.623 1.00 93.50 207 GLN A N 1
ATOM 1601 C CA . GLN A 1 207 ? 1.412 -1.564 -7.598 1.00 93.50 207 GLN A CA 1
ATOM 1602 C C . GLN A 1 207 ? 0.747 -2.845 -8.088 1.00 93.50 207 GLN A C 1
ATOM 1604 O O . GLN A 1 207 ? -0.095 -3.405 -7.385 1.00 93.50 207 GLN A O 1
ATOM 1609 N N . PRO A 1 208 ? 1.124 -3.323 -9.281 1.00 93.38 208 PRO A N 1
ATOM 1610 C CA . PRO A 1 208 ? 0.768 -4.656 -9.735 1.00 93.38 208 PRO A CA 1
ATOM 1611 C C . PRO A 1 208 ? 1.404 -5.718 -8.828 1.00 93.38 208 PRO A C 1
ATOM 1613 O O . PRO A 1 208 ? 2.610 -5.671 -8.564 1.00 93.38 208 PRO A O 1
ATOM 1616 N N . VAL A 1 209 ? 0.599 -6.675 -8.368 1.00 94.06 209 VAL A N 1
ATOM 1617 C CA . VAL A 1 209 ? 1.034 -7.792 -7.516 1.00 94.06 209 VAL A CA 1
ATOM 1618 C C . VAL A 1 209 ? 0.900 -9.102 -8.285 1.00 94.06 209 VAL A C 1
ATOM 1620 O O . VAL A 1 209 ? -0.207 -9.482 -8.663 1.00 94.06 209 VAL A O 1
ATOM 1623 N N . PHE A 1 210 ? 2.012 -9.791 -8.526 1.00 94.81 210 PHE A N 1
ATOM 1624 C CA . PHE A 1 210 ? 2.065 -11.020 -9.316 1.00 94.81 210 PHE A CA 1
ATOM 1625 C C . PHE A 1 210 ? 2.201 -12.272 -8.450 1.00 94.81 210 PHE A C 1
ATOM 1627 O O . PHE A 1 210 ? 3.028 -12.303 -7.546 1.00 94.81 210 PHE A O 1
ATOM 1634 N N . GLU A 1 211 ? 1.447 -13.319 -8.774 1.00 93.75 211 GLU A N 1
ATOM 1635 C CA . GLU A 1 211 ? 1.551 -14.619 -8.109 1.00 93.75 211 GLU A CA 1
ATOM 1636 C C . GLU A 1 211 ? 2.778 -15.396 -8.578 1.00 93.75 211 GLU A C 1
ATOM 1638 O O . GLU A 1 211 ? 3.123 -15.375 -9.767 1.00 93.75 211 GLU A O 1
ATOM 1643 N N . VAL A 1 212 ? 3.396 -16.111 -7.645 1.00 94.69 212 VAL A N 1
ATOM 1644 C CA . VAL A 1 212 ? 4.484 -17.061 -7.871 1.00 94.69 212 VAL A CA 1
ATOM 1645 C C . VAL A 1 212 ? 4.227 -18.331 -7.062 1.00 94.69 212 VAL A C 1
ATOM 1647 O O . VAL A 1 212 ? 3.622 -18.265 -5.997 1.00 94.69 212 VAL A O 1
ATOM 1650 N N . ASP A 1 213 ? 4.696 -19.474 -7.567 1.00 91.12 213 ASP A N 1
ATOM 1651 C CA . ASP A 1 213 ? 4.467 -20.776 -6.918 1.00 91.12 213 ASP A CA 1
ATOM 1652 C C . ASP A 1 213 ? 5.303 -20.970 -5.641 1.00 91.12 213 ASP A C 1
ATOM 1654 O O . ASP A 1 213 ? 4.887 -21.679 -4.736 1.00 91.12 213 ASP A O 1
ATOM 1658 N N . ASP A 1 214 ? 6.503 -20.383 -5.609 1.00 92.06 214 ASP A N 1
ATOM 1659 C CA . ASP A 1 214 ? 7.451 -20.428 -4.489 1.00 92.06 214 ASP A CA 1
ATOM 1660 C C . ASP A 1 214 ? 8.151 -19.064 -4.429 1.00 92.06 214 ASP A C 1
ATOM 1662 O O . ASP A 1 214 ? 8.910 -18.684 -5.341 1.00 92.06 214 ASP A O 1
ATOM 1666 N N . LEU A 1 215 ? 7.827 -18.283 -3.398 1.00 94.38 215 LEU A N 1
ATOM 1667 C CA . LEU A 1 215 ? 8.292 -16.912 -3.228 1.00 94.38 215 LEU A CA 1
ATOM 1668 C C . LEU A 1 215 ? 9.797 -16.860 -3.000 1.00 94.38 215 LEU A C 1
ATOM 1670 O O . LEU A 1 215 ? 10.481 -16.015 -3.586 1.00 94.38 215 LEU A O 1
ATOM 1674 N N . GLU A 1 216 ? 10.317 -17.769 -2.178 1.00 94.06 216 GLU A N 1
ATOM 1675 C CA . GLU A 1 216 ? 11.724 -17.810 -1.799 1.00 94.06 216 GLU A CA 1
ATOM 1676 C C . GLU A 1 216 ? 12.602 -18.211 -2.993 1.00 94.06 216 GLU A C 1
ATOM 1678 O O . GLU A 1 216 ? 13.595 -17.538 -3.301 1.00 94.06 216 GLU A O 1
ATOM 1683 N N . ASP A 1 217 ? 12.234 -19.272 -3.717 1.00 94.44 217 ASP A N 1
ATOM 1684 C CA . ASP A 1 217 ? 12.917 -19.681 -4.942 1.00 94.44 217 ASP A CA 1
ATOM 1685 C C . ASP A 1 217 ? 12.842 -18.596 -6.012 1.00 94.44 217 ASP A C 1
ATOM 1687 O O . ASP A 1 217 ? 13.859 -18.276 -6.640 1.00 94.44 217 ASP A O 1
ATOM 1691 N N . THR A 1 218 ? 11.676 -17.982 -6.204 1.00 95.12 218 THR A N 1
ATOM 1692 C CA . THR A 1 218 ? 11.525 -16.932 -7.211 1.00 95.12 218 THR A CA 1
ATOM 1693 C C . THR A 1 218 ? 12.370 -15.709 -6.866 1.00 95.12 218 THR A C 1
ATOM 1695 O O . THR A 1 218 ? 13.121 -15.233 -7.723 1.00 95.12 218 THR A O 1
ATOM 1698 N N . ALA A 1 219 ? 12.350 -15.248 -5.613 1.00 94.31 219 ALA A N 1
ATOM 1699 C CA . ALA A 1 219 ? 13.203 -14.158 -5.143 1.00 94.31 219 ALA A CA 1
ATOM 1700 C C . ALA A 1 219 ? 14.694 -14.492 -5.314 1.00 94.31 219 ALA A C 1
ATOM 1702 O O . ALA A 1 219 ? 15.466 -13.664 -5.812 1.00 94.31 219 ALA A O 1
ATOM 1703 N N . ARG A 1 220 ? 15.111 -15.722 -4.989 1.00 94.81 220 ARG A N 1
ATOM 1704 C CA . ARG A 1 220 ? 16.488 -16.200 -5.187 1.00 94.81 220 ARG A CA 1
ATOM 1705 C C . ARG A 1 220 ? 16.894 -16.179 -6.663 1.00 94.81 220 ARG A C 1
ATOM 1707 O O . ARG A 1 220 ? 17.947 -15.630 -6.998 1.00 94.81 220 ARG A O 1
ATOM 1714 N N . ARG A 1 221 ? 16.073 -16.736 -7.561 1.00 92.81 221 ARG A N 1
ATOM 1715 C CA . ARG A 1 221 ? 16.347 -16.778 -9.012 1.00 92.81 221 ARG A CA 1
ATOM 1716 C C . ARG A 1 221 ? 16.375 -15.387 -9.637 1.00 92.81 221 ARG A C 1
ATOM 1718 O O . ARG A 1 221 ? 17.191 -15.133 -10.523 1.00 92.81 221 ARG A O 1
ATOM 1725 N N . LEU A 1 222 ? 15.507 -14.482 -9.190 1.00 93.75 222 LEU A N 1
ATOM 1726 C CA . LEU A 1 222 ? 15.514 -13.090 -9.632 1.00 93.75 222 LEU A CA 1
ATOM 1727 C C . LEU A 1 222 ? 16.753 -12.350 -9.114 1.00 93.75 222 LEU A C 1
ATOM 1729 O O . LEU A 1 222 ? 17.397 -11.634 -9.882 1.00 93.75 222 LEU A O 1
ATOM 1733 N N . SER A 1 223 ? 17.141 -12.561 -7.854 1.00 92.88 223 SER A N 1
ATOM 1734 C CA . SER A 1 223 ? 18.330 -11.935 -7.254 1.00 92.88 223 SER A CA 1
ATOM 1735 C C . SER A 1 223 ? 19.612 -12.294 -8.007 1.00 92.88 223 SER A C 1
ATOM 1737 O O . SER A 1 223 ? 20.444 -11.427 -8.269 1.00 92.88 223 SER A O 1
ATOM 1739 N N . GLN A 1 224 ? 19.739 -13.546 -8.466 1.00 92.94 224 GLN A N 1
ATOM 1740 C CA . GLN A 1 224 ? 20.843 -13.986 -9.336 1.00 92.94 224 GLN A CA 1
ATOM 1741 C C . GLN A 1 224 ? 20.922 -13.213 -10.667 1.00 92.94 224 GLN A C 1
ATOM 1743 O O . GLN A 1 224 ? 21.962 -13.220 -11.321 1.00 92.94 224 GLN A O 1
ATOM 1748 N N . ARG A 1 225 ? 19.840 -12.536 -11.069 1.00 91.94 225 ARG A N 1
ATOM 1749 C CA . ARG A 1 225 ? 19.728 -11.731 -12.297 1.00 91.94 225 ARG A CA 1
ATOM 1750 C C . ARG A 1 225 ? 19.768 -10.222 -12.024 1.00 91.94 225 ARG A C 1
ATOM 1752 O O . ARG A 1 225 ? 19.497 -9.437 -12.925 1.00 91.94 225 ARG A O 1
ATOM 1759 N N . GLY A 1 226 ? 20.105 -9.815 -10.799 1.00 91.25 226 GLY A N 1
ATOM 1760 C CA . GLY A 1 226 ? 20.248 -8.410 -10.409 1.00 91.25 226 GLY A CA 1
ATOM 1761 C C . GLY A 1 226 ? 18.984 -7.751 -9.851 1.00 91.25 226 GLY A C 1
ATOM 1762 O O . GLY A 1 226 ? 19.014 -6.550 -9.584 1.00 91.25 226 GLY A O 1
ATOM 1763 N N . TRP A 1 227 ? 17.899 -8.505 -9.644 1.00 94.25 227 TRP A N 1
ATOM 1764 C CA . TRP A 1 227 ? 16.719 -8.023 -8.919 1.00 94.25 227 T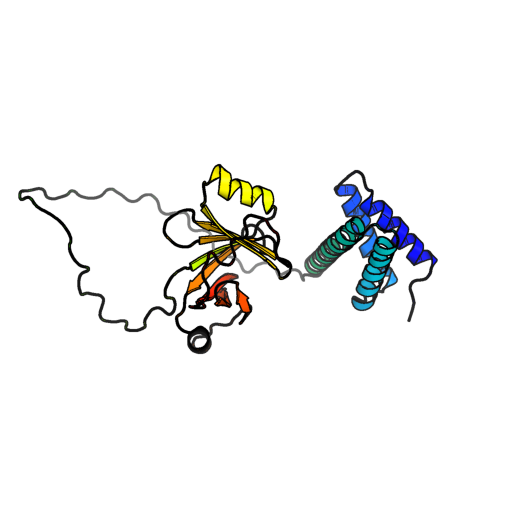RP A CA 1
ATOM 1765 C C . TRP A 1 227 ? 17.051 -7.731 -7.452 1.00 94.25 227 TRP A C 1
ATOM 1767 O O . TRP A 1 227 ? 17.881 -8.415 -6.849 1.00 94.25 227 TRP A O 1
ATOM 1777 N N . LYS A 1 228 ? 16.396 -6.721 -6.873 1.00 92.81 228 LYS A N 1
ATOM 1778 C CA . LYS A 1 228 ? 16.537 -6.350 -5.461 1.00 92.81 228 LYS A CA 1
ATOM 1779 C C . LYS A 1 228 ? 15.169 -5.977 -4.886 1.00 92.81 228 LYS A C 1
ATOM 1781 O O . LYS A 1 228 ? 14.470 -5.184 -5.521 1.00 92.81 228 LYS A O 1
ATOM 1786 N N . PRO A 1 229 ? 14.797 -6.485 -3.702 1.00 93.62 229 PRO A N 1
ATOM 1787 C CA . PRO A 1 229 ? 13.572 -6.062 -3.047 1.00 93.62 229 PRO A CA 1
ATOM 1788 C C . PRO A 1 229 ? 13.720 -4.647 -2.476 1.00 93.62 229 PRO A C 1
ATOM 1790 O O . PRO A 1 229 ? 14.779 -4.266 -1.978 1.00 93.62 229 PRO A O 1
ATOM 1793 N N . VAL A 1 230 ? 12.627 -3.892 -2.518 1.00 92.25 230 VAL A N 1
ATOM 1794 C CA . VAL A 1 230 ? 12.428 -2.647 -1.762 1.00 92.25 230 VAL A CA 1
ATOM 1795 C C . VAL A 1 230 ? 11.916 -2.955 -0.353 1.00 92.25 230 VAL A C 1
ATOM 1797 O O . VAL A 1 230 ? 12.304 -2.291 0.603 1.00 92.25 230 VAL A O 1
ATOM 1800 N N . SER A 1 231 ? 11.073 -3.981 -0.214 1.00 88.88 231 SER A N 1
ATOM 1801 C CA . SER A 1 231 ? 10.568 -4.475 1.072 1.00 88.88 231 SER A CA 1
ATOM 1802 C C . SER A 1 231 ? 10.214 -5.957 0.972 1.00 88.88 231 SER A C 1
ATOM 1804 O O . SER A 1 231 ? 9.849 -6.426 -0.110 1.00 88.88 231 SER A O 1
ATOM 1806 N N . GLY A 1 232 ? 10.283 -6.666 2.096 1.00 87.00 232 GLY A N 1
ATOM 1807 C CA . GLY A 1 232 ? 9.875 -8.061 2.242 1.00 87.00 232 GLY A CA 1
ATOM 1808 C C . GLY A 1 232 ? 10.980 -9.012 2.725 1.00 87.00 232 GLY A C 1
ATOM 1809 O O . GLY A 1 232 ? 12.147 -8.610 2.787 1.00 87.00 232 GLY A O 1
ATOM 1810 N N . PRO A 1 233 ? 10.618 -10.265 3.064 1.00 87.38 233 PRO A N 1
ATOM 1811 C CA . PRO A 1 233 ? 9.262 -10.805 2.955 1.00 87.38 233 PRO A CA 1
ATOM 1812 C C . PRO A 1 233 ? 8.340 -10.174 4.006 1.00 87.38 233 PRO A C 1
ATOM 1814 O O . PRO A 1 233 ? 8.783 -9.828 5.102 1.00 87.38 233 PRO A O 1
ATOM 1817 N N . PHE A 1 234 ? 7.080 -9.938 3.650 1.00 82.88 234 PHE A N 1
ATOM 1818 C CA . PHE A 1 234 ? 6.057 -9.459 4.580 1.00 82.88 234 PHE A CA 1
ATOM 1819 C C . PHE A 1 234 ? 4.742 -10.202 4.361 1.00 82.88 234 PHE A C 1
ATOM 1821 O O . PHE A 1 234 ? 4.399 -10.566 3.236 1.00 82.88 234 PHE A O 1
ATOM 1828 N N . GLY A 1 235 ? 4.006 -10.409 5.451 1.00 80.38 235 GLY A N 1
ATOM 1829 C CA . GLY A 1 235 ? 2.693 -11.036 5.409 1.00 80.38 235 GLY A CA 1
ATOM 1830 C C . GLY A 1 235 ? 1.630 -10.091 4.855 1.00 80.38 235 GLY A C 1
ATOM 1831 O O . GLY A 1 235 ? 1.600 -8.901 5.172 1.00 80.38 235 GLY A O 1
ATOM 1832 N N . THR A 1 236 ? 0.737 -10.646 4.051 1.00 77.94 236 THR A N 1
ATOM 1833 C CA . THR A 1 236 ? -0.537 -10.054 3.637 1.00 77.94 236 THR A CA 1
ATOM 1834 C C . THR A 1 236 ? -1.668 -10.996 4.070 1.00 77.94 236 THR A C 1
ATOM 1836 O O . THR A 1 236 ? -1.388 -12.155 4.386 1.00 77.94 236 THR A O 1
ATOM 1839 N N . PRO A 1 237 ? -2.940 -10.560 4.068 1.00 75.38 237 PRO A N 1
ATOM 1840 C CA . PRO A 1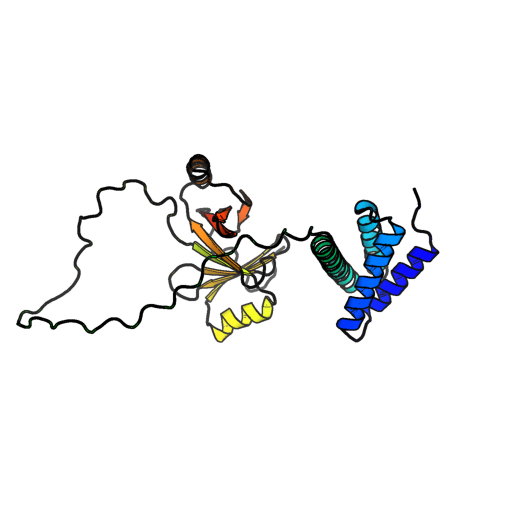 237 ? -4.058 -11.440 4.420 1.00 75.38 237 PRO A CA 1
ATOM 1841 C C . PRO A 1 237 ? -4.095 -12.754 3.619 1.00 75.38 237 PRO A C 1
ATOM 1843 O O . PRO A 1 237 ? -4.487 -13.797 4.136 1.00 75.38 237 PRO A O 1
ATOM 1846 N N . ASN A 1 238 ? -3.632 -12.736 2.366 1.00 80.12 238 ASN A N 1
ATOM 1847 C CA . ASN A 1 238 ? -3.787 -13.885 1.473 1.00 80.12 238 ASN A CA 1
ATOM 1848 C C . ASN A 1 238 ? -2.479 -14.656 1.244 1.00 80.12 238 ASN A C 1
ATOM 1850 O O . ASN A 1 238 ? -2.478 -15.591 0.452 1.00 80.12 238 ASN A O 1
ATOM 1854 N N . GLY A 1 239 ? -1.380 -14.290 1.915 1.00 86.62 239 GLY A N 1
ATOM 1855 C CA . GLY A 1 239 ? -0.066 -14.912 1.713 1.00 86.62 239 GLY A CA 1
ATOM 1856 C C . GLY A 1 239 ? 1.110 -13.952 1.895 1.00 86.62 239 GLY A C 1
ATOM 1857 O O . GLY A 1 239 ? 0.931 -12.808 2.319 1.00 86.62 239 GLY A O 1
ATOM 1858 N N . GLU A 1 240 ? 2.323 -14.395 1.584 1.00 91.31 240 GLU A N 1
ATOM 1859 C CA . GLU A 1 240 ? 3.546 -13.597 1.747 1.00 91.31 240 GLU A CA 1
ATOM 1860 C C . GLU A 1 240 ? 3.936 -12.871 0.457 1.00 91.31 240 GLU A C 1
ATOM 1862 O O . GLU A 1 240 ? 3.629 -13.317 -0.649 1.00 91.31 240 GLU A O 1
ATOM 1867 N N . ALA A 1 241 ? 4.626 -11.734 0.583 1.00 93.62 241 ALA A N 1
ATOM 1868 C CA . ALA A 1 241 ? 5.036 -10.938 -0.566 1.00 93.62 241 ALA A CA 1
ATOM 1869 C C . ALA A 1 241 ? 6.407 -10.262 -0.412 1.00 93.62 241 ALA A C 1
ATOM 1871 O O . ALA A 1 241 ? 6.873 -9.954 0.687 1.00 93.62 241 ALA A O 1
ATOM 1872 N N . TYR A 1 242 ? 7.009 -9.949 -1.563 1.00 95.56 242 TYR A N 1
ATOM 1873 C CA . TYR A 1 242 ? 8.075 -8.956 -1.706 1.00 95.56 242 TYR A CA 1
ATOM 1874 C C . TYR A 1 242 ? 7.613 -7.825 -2.617 1.00 95.56 242 TYR A C 1
ATOM 1876 O O . TYR A 1 242 ? 6.944 -8.057 -3.621 1.00 95.56 242 TYR A O 1
ATOM 1884 N N . SER A 1 243 ? 8.066 -6.608 -2.332 1.00 94.06 243 SER A N 1
ATOM 1885 C CA . SER A 1 243 ? 7.943 -5.464 -3.241 1.00 94.06 243 SER A CA 1
ATOM 1886 C C . SER A 1 243 ? 9.298 -5.098 -3.833 1.00 94.06 243 SER A C 1
ATOM 1888 O O . SER A 1 243 ? 10.331 -5.284 -3.189 1.00 94.06 243 SER A O 1
ATOM 1890 N N . PHE A 1 244 ? 9.307 -4.569 -5.050 1.00 94.94 244 PHE A N 1
ATOM 1891 C CA . PHE A 1 244 ? 10.515 -4.132 -5.744 1.00 94.94 244 PHE A CA 1
ATOM 1892 C C . PHE A 1 244 ? 10.199 -3.022 -6.742 1.00 94.94 244 PHE A C 1
ATOM 1894 O O . PHE A 1 244 ? 9.054 -2.864 -7.160 1.00 94.94 244 PHE A O 1
ATOM 1901 N N . GLU A 1 245 ? 11.224 -2.276 -7.138 1.00 94.19 245 GLU A N 1
ATOM 1902 C CA . GLU A 1 245 ? 11.116 -1.241 -8.163 1.00 94.19 245 GLU A CA 1
ATOM 1903 C C . GLU A 1 245 ? 11.729 -1.715 -9.480 1.00 94.19 245 GLU A C 1
ATOM 1905 O O . GLU A 1 245 ? 12.755 -2.403 -9.505 1.00 94.19 245 GLU A O 1
ATOM 1910 N N . ASP A 1 246 ? 11.102 -1.333 -10.587 1.00 90.00 246 ASP A N 1
ATOM 1911 C CA . ASP A 1 246 ? 11.760 -1.370 -11.888 1.00 90.00 246 ASP A CA 1
ATOM 1912 C C . ASP A 1 246 ? 12.772 -0.205 -12.023 1.00 90.00 246 ASP A C 1
ATOM 1914 O O . ASP A 1 246 ? 12.838 0.678 -11.163 1.00 90.00 246 ASP A O 1
ATOM 1918 N N . PRO A 1 247 ? 13.569 -0.136 -13.105 1.00 90.31 247 PRO A N 1
ATOM 1919 C CA . PRO A 1 247 ? 14.530 0.955 -13.291 1.00 90.31 247 PRO A CA 1
ATOM 1920 C C . PRO A 1 247 ? 13.921 2.365 -13.378 1.00 90.31 247 PRO A C 1
ATOM 1922 O O . PRO A 1 247 ? 14.657 3.344 -13.282 1.00 90.31 247 PRO A O 1
ATOM 1925 N N . SER A 1 248 ? 12.608 2.480 -13.597 1.00 87.38 248 SER A N 1
ATOM 1926 C CA . SER A 1 248 ? 11.874 3.750 -13.643 1.00 87.38 248 SER A CA 1
ATOM 1927 C C . SER A 1 248 ? 11.252 4.122 -12.289 1.00 87.38 248 SER A C 1
ATOM 1929 O O . SER A 1 248 ? 10.648 5.188 -12.176 1.00 87.38 248 SER A O 1
ATOM 1931 N N . GLY A 1 249 ? 11.411 3.279 -11.262 1.00 86.00 249 GLY A N 1
ATOM 1932 C CA . GLY A 1 249 ? 10.829 3.471 -9.934 1.00 86.00 249 GLY A CA 1
ATOM 1933 C C . GLY A 1 249 ? 9.356 3.065 -9.841 1.00 86.00 249 GLY A C 1
ATOM 1934 O O . GLY A 1 249 ? 8.683 3.430 -8.875 1.00 86.00 249 GLY A O 1
ATOM 1935 N N . ASN A 1 250 ? 8.826 2.330 -10.826 1.00 86.94 250 ASN A N 1
ATOM 1936 C CA . ASN A 1 250 ? 7.488 1.758 -10.702 1.00 86.94 250 ASN A CA 1
ATOM 1937 C C . ASN A 1 250 ? 7.540 0.633 -9.673 1.00 86.94 250 ASN A C 1
ATOM 1939 O O . ASN A 1 250 ? 8.387 -0.253 -9.775 1.00 86.94 250 ASN A O 1
ATOM 1943 N N . LEU A 1 251 ? 6.631 0.658 -8.699 1.00 93.75 251 LEU A N 1
ATOM 1944 C CA . LEU A 1 251 ? 6.584 -0.358 -7.655 1.00 93.75 251 LEU A CA 1
ATOM 1945 C C . LEU A 1 251 ? 5.777 -1.570 -8.129 1.00 93.75 251 LEU A C 1
ATOM 1947 O O . LEU A 1 251 ? 4.635 -1.431 -8.562 1.00 93.75 251 LEU A O 1
ATOM 1951 N N . LEU A 1 252 ? 6.356 -2.757 -7.991 1.00 95.38 252 LEU A N 1
ATOM 1952 C CA . LEU A 1 252 ? 5.746 -4.052 -8.285 1.00 95.38 252 LEU A CA 1
ATOM 1953 C C . LEU A 1 252 ? 5.849 -4.957 -7.053 1.00 95.38 252 LEU A C 1
ATOM 1955 O O . LEU A 1 252 ? 6.608 -4.677 -6.121 1.00 95.38 252 LEU A O 1
ATOM 1959 N N . ALA A 1 253 ? 5.083 -6.042 -7.020 1.00 95.38 253 ALA A N 1
ATOM 1960 C CA . ALA A 1 253 ? 5.265 -7.102 -6.034 1.00 95.38 253 ALA A CA 1
ATOM 1961 C C . ALA A 1 253 ? 5.179 -8.499 -6.641 1.00 95.38 253 ALA A C 1
ATOM 1963 O O . ALA A 1 253 ? 4.501 -8.711 -7.646 1.00 95.38 253 ALA A O 1
ATOM 1964 N N . ILE A 1 254 ? 5.859 -9.433 -5.982 1.00 96.31 254 ILE A N 1
ATOM 1965 C CA . ILE A 1 254 ? 5.631 -10.872 -6.104 1.00 96.31 254 ILE A CA 1
ATOM 1966 C C . ILE A 1 254 ? 4.983 -11.375 -4.819 1.00 96.31 254 ILE A C 1
ATOM 1968 O O . ILE A 1 254 ? 5.288 -10.867 -3.740 1.00 96.31 254 ILE A O 1
ATOM 1972 N N . PHE A 1 255 ? 4.090 -12.341 -4.955 1.00 94.88 255 PHE A N 1
ATOM 1973 C CA . PHE A 1 255 ? 3.223 -12.838 -3.901 1.00 94.88 255 PHE A CA 1
ATOM 1974 C C . PHE A 1 255 ? 3.064 -14.350 -4.043 1.00 94.88 255 PHE A C 1
ATOM 1976 O O . PHE A 1 255 ? 2.829 -14.837 -5.145 1.00 94.88 255 PHE A O 1
ATOM 1983 N N . GLU A 1 256 ? 3.176 -15.077 -2.943 1.00 93.56 256 GLU A N 1
ATOM 1984 C CA . GLU A 1 256 ? 2.815 -16.492 -2.875 1.00 93.56 256 GLU A CA 1
ATOM 1985 C C . GLU A 1 256 ? 1.540 -16.614 -2.054 1.00 93.56 256 GLU A C 1
ATOM 1987 O O . GLU A 1 256 ? 1.477 -16.150 -0.913 1.00 93.56 256 GLU A O 1
ATOM 1992 N N . ALA A 1 257 ? 0.512 -17.200 -2.667 1.00 88.19 257 ALA A N 1
ATOM 1993 C CA . ALA A 1 257 ? -0.778 -17.383 -2.029 1.00 88.19 257 ALA A CA 1
ATOM 1994 C C . ALA A 1 257 ? -0.679 -18.421 -0.908 1.00 88.19 257 ALA A C 1
ATOM 1996 O O . ALA A 1 257 ? -0.156 -19.515 -1.115 1.00 88.19 257 ALA A O 1
ATOM 1997 N N . ASP A 1 258 ? -1.256 -18.122 0.255 1.00 86.12 258 ASP A N 1
ATOM 1998 C CA . ASP A 1 258 ? -1.502 -19.140 1.268 1.00 86.12 258 ASP A CA 1
ATOM 1999 C C . ASP A 1 258 ? -2.659 -20.031 0.782 1.00 86.12 258 ASP A C 1
ATOM 2001 O O . ASP A 1 258 ? -3.798 -19.561 0.695 1.00 86.12 258 ASP A O 1
ATOM 2005 N N . PRO A 1 259 ? -2.424 -21.327 0.498 1.00 79.00 259 PRO A N 1
ATOM 2006 C CA . PRO A 1 259 ? -3.457 -22.231 -0.005 1.00 79.00 259 PRO A CA 1
ATOM 2007 C C . PRO A 1 259 ? -4.599 -22.473 0.993 1.00 79.00 259 PRO A C 1
ATOM 2009 O O . PRO A 1 259 ? -5.616 -23.065 0.629 1.00 79.00 259 PRO A O 1
ATOM 2012 N N . LYS A 1 260 ? -4.434 -22.071 2.259 1.00 78.31 260 LYS A N 1
ATOM 2013 C CA . LYS A 1 260 ? -5.474 -22.137 3.292 1.00 78.31 260 LYS A CA 1
ATOM 2014 C C . LYS A 1 260 ? -6.235 -20.826 3.446 1.00 78.31 260 LYS A C 1
ATOM 2016 O O . LYS A 1 260 ? -7.290 -20.835 4.081 1.00 78.31 260 LYS A O 1
ATOM 2021 N N . SER A 1 261 ? -5.719 -19.726 2.901 1.00 72.31 261 SER A N 1
ATOM 2022 C CA . SER A 1 261 ? -6.411 -18.447 2.933 1.00 72.31 261 SER A CA 1
ATOM 2023 C C . SER A 1 261 ? -7.576 -18.477 1.949 1.00 72.31 261 SER A C 1
ATOM 2025 O O . SER A 1 261 ? -7.467 -18.951 0.817 1.00 72.31 261 SER A O 1
ATOM 2027 N N . THR A 1 262 ? -8.730 -17.998 2.398 1.00 63.78 262 THR A N 1
ATOM 2028 C CA . THR A 1 262 ? -9.885 -17.782 1.530 1.00 63.78 262 THR A CA 1
ATOM 2029 C C . THR A 1 262 ? -10.122 -16.290 1.471 1.00 63.78 262 THR A C 1
ATOM 2031 O O . THR A 1 262 ? -10.275 -15.683 2.523 1.00 63.78 262 THR A O 1
ATOM 2034 N N . ASP A 1 263 ? -10.238 -15.698 0.281 1.00 65.25 263 ASP A N 1
ATOM 2035 C CA . ASP A 1 263 ? -10.458 -14.247 0.140 1.00 65.25 263 ASP A CA 1
ATOM 2036 C C . ASP A 1 263 ? -11.628 -13.731 1.006 1.00 65.25 263 ASP A C 1
ATOM 2038 O O . ASP A 1 263 ? -11.625 -12.596 1.461 1.00 65.25 263 ASP A O 1
ATOM 2042 N N . ARG A 1 264 ? -12.612 -14.588 1.304 1.00 57.75 264 ARG A N 1
ATOM 2043 C CA . ARG A 1 264 ? -13.787 -14.262 2.123 1.00 57.75 264 ARG A CA 1
ATOM 2044 C C . ARG A 1 264 ? -13.586 -14.340 3.637 1.00 57.75 264 ARG A C 1
ATOM 2046 O O . ARG A 1 264 ? -14.461 -13.869 4.353 1.00 57.75 264 ARG A O 1
ATOM 2053 N N . SER A 1 265 ? -12.498 -14.916 4.155 1.00 61.78 265 SER A N 1
ATOM 2054 C CA . SER A 1 265 ? -12.284 -14.990 5.615 1.00 61.78 265 SER A CA 1
ATOM 2055 C C . SER A 1 265 ? -12.015 -13.627 6.251 1.00 61.78 265 SER A C 1
ATOM 2057 O O . SER A 1 265 ? -12.082 -13.510 7.467 1.00 61.78 265 SER A O 1
ATOM 2059 N N . TYR A 1 266 ? -11.734 -12.614 5.430 1.00 62.28 266 TYR A N 1
ATOM 2060 C CA . TYR A 1 266 ? -11.535 -11.223 5.837 1.00 62.28 266 TYR A CA 1
ATOM 2061 C C . TYR A 1 266 ? -12.725 -10.326 5.470 1.00 62.28 266 TYR A C 1
ATOM 2063 O O . TYR A 1 266 ? -12.635 -9.108 5.563 1.00 62.28 266 TYR A O 1
ATO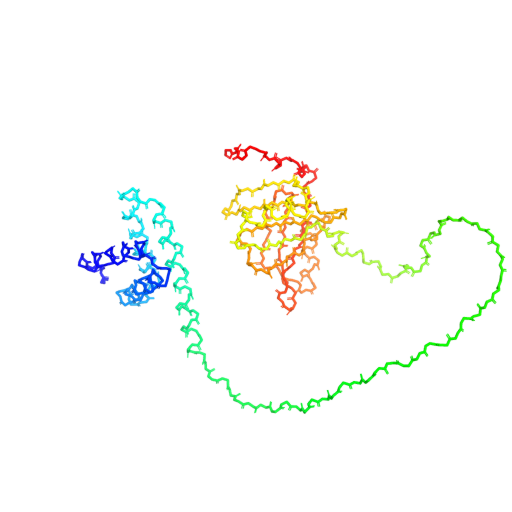M 2071 N N . PHE A 1 267 ? -13.840 -10.899 5.011 1.00 62.19 267 PHE A N 1
ATOM 2072 C CA . PHE A 1 267 ? -15.066 -10.137 4.817 1.00 62.19 267 PHE A CA 1
ATOM 2073 C C . PHE A 1 267 ? -15.804 -10.032 6.156 1.00 62.19 267 PHE A C 1
ATOM 2075 O O . PHE A 1 267 ? -16.541 -10.945 6.531 1.00 62.19 267 PHE A O 1
ATOM 2082 N N . ASP A 1 268 ? -15.607 -8.922 6.867 1.00 62.31 268 ASP A N 1
ATOM 2083 C CA . ASP A 1 268 ? -16.429 -8.557 8.021 1.00 62.31 268 ASP A CA 1
ATOM 2084 C C . ASP A 1 268 ? -17.403 -7.424 7.643 1.00 62.31 268 ASP A C 1
ATOM 2086 O O . ASP A 1 268 ? -17.017 -6.254 7.601 1.00 62.31 268 ASP A O 1
ATOM 2090 N N . PRO A 1 269 ? -18.688 -7.735 7.389 1.00 54.59 269 PRO A N 1
ATOM 2091 C CA . PRO A 1 269 ? -19.688 -6.729 7.045 1.00 54.59 269 PRO A CA 1
ATOM 2092 C C . PRO A 1 269 ? -20.094 -5.844 8.235 1.00 54.59 269 PRO A C 1
ATOM 2094 O O . PRO A 1 269 ? -20.891 -4.923 8.059 1.00 54.59 269 PRO A O 1
ATOM 2097 N N . THR A 1 270 ? -19.616 -6.143 9.446 1.00 62.31 270 THR A N 1
ATOM 2098 C CA . THR A 1 270 ? -19.977 -5.436 10.680 1.00 62.31 270 THR A CA 1
ATOM 2099 C C . THR A 1 270 ? -18.868 -4.542 11.234 1.00 62.31 270 THR A C 1
ATOM 2101 O O . THR A 1 270 ? -19.159 -3.730 12.111 1.00 62.31 270 THR A O 1
ATOM 2104 N N . GLY A 1 271 ? -17.641 -4.637 10.707 1.00 52.09 271 GLY A N 1
ATOM 2105 C CA . GLY A 1 271 ? -16.483 -3.852 11.154 1.00 52.09 271 GLY A CA 1
ATOM 2106 C C . GLY A 1 271 ? -16.077 -4.098 12.615 1.00 52.09 271 GLY A C 1
ATOM 2107 O O . GLY A 1 271 ? -15.430 -3.246 13.220 1.00 52.09 271 GLY A O 1
ATOM 2108 N N . ASN A 1 272 ? -16.483 -5.225 13.196 1.00 47.06 272 ASN A N 1
ATOM 2109 C CA . ASN A 1 272 ? -16.177 -5.637 14.555 1.00 47.06 272 ASN A CA 1
ATOM 2110 C C . ASN A 1 272 ? -15.251 -6.853 14.514 1.00 47.06 272 ASN A C 1
ATOM 2112 O O . ASN A 1 272 ? -15.733 -7.981 14.538 1.00 47.06 272 ASN A O 1
ATOM 2116 N N . ASP A 1 273 ? -13.938 -6.635 14.585 1.00 48.16 273 ASP A N 1
ATOM 2117 C CA . ASP A 1 273 ? -13.013 -7.710 14.944 1.00 48.16 273 ASP A CA 1
ATOM 2118 C C . ASP A 1 273 ? -11.905 -7.249 15.903 1.00 48.16 273 ASP A C 1
ATOM 2120 O O . ASP A 1 273 ? -11.251 -6.221 15.715 1.00 48.16 273 ASP A O 1
ATOM 2124 N N . ALA A 1 274 ? -11.746 -8.070 16.948 1.00 35.56 274 ALA A N 1
ATOM 2125 C CA . ALA A 1 274 ? -10.905 -7.941 18.142 1.00 35.56 274 ALA A CA 1
ATOM 2126 C C . ALA A 1 274 ? -9.388 -7.882 17.897 1.00 35.56 274 ALA A C 1
ATOM 2128 O O . ALA A 1 274 ? -8.919 -8.233 16.790 1.00 35.56 274 ALA A O 1
#

Secondary structure (DSSP, 8-state):
--PPPHHHHHHHHHHHHHHHT-SSHHHHHHHHHHHHHHHHHHTTT-HHHHHHHHHHHHHHHHHTT-HHHHHHHHHHHHHHHHHHHHHHHHHTSPPPPP--PPPPPPPPPP-PPPPPPPPP-------------S---S-----S---EEEEEEE-S-HHHHHHIIIIIS-PEEEEEEEETTEEEEEEE-SSSSEEEEESSSPBT-EEEEEE-S-HHHHHHHHHTTT--EEEEEEEETTEEEEEEE-TT--EEEEEEE-TT--GGGG--TT----

Radius of gyration: 27.94 Å; chains: 1; bounding box: 48×55×85 Å

pLDDT: mean 78.63, std 20.4, range [29.3, 96.56]